Protein AF-A0A2E2SUJ7-F1 (afdb_monomer_lite)

Secondary structure (DSSP, 8-state):
--S-HHHHHHHHHHHTT---EEEEE--HHHHHHHHHHHHHHTT----HHHHTT-TTSS--GGGG-HHHHHHHHHHHH-STTEEEEEHHHHHHSHHHHHHHHHHHHT------GGG-------PPPPHHHHHHHHHHTTTSB-SS----SSS-TT-BHHHHHHHIIIIIIIIIIHHHS----S--HHHHHHHHHHHHHHHHHHHHHH---TGGGT---

pLDDT: mean 83.89, std 13.0, range [33.84, 97.44]

Sequence (217 aa):
MTGLGKVSLAENLKRIGANKIIITIRNQATLLDSIYRQYIQEGGVASFDFFIKEWRFSFNLKHLNFYRIIKFYKNLFGEENVLVLLNEELYKNEQETIKKIEDFTSSKYEPNKEKLNPKTANISITNCSVKLLRFVNHFIRSHHRPSNFLLPHFVRTFYFRYLLQRFLDPYLLAKICKKKSFLNKKNMKIIQERYKEDNRKLIHKYGLKLEEHGYPI

Radius of gyration: 19.98 Å; chains: 1; bounding box: 47×36×46 Å

Structure (mmCIF, N/CA/C/O backbone):
data_AF-A0A2E2SUJ7-F1
#
_entry.id   AF-A0A2E2SUJ7-F1
#
loop_
_atom_site.group_PDB
_atom_site.id
_atom_site.type_symbol
_atom_site.label_atom_id
_atom_site.label_alt_id
_atom_site.label_comp_id
_atom_site.label_asym_id
_atom_site.label_entity_id
_atom_site.label_seq_id
_atom_site.pdbx_PDB_ins_code
_atom_site.Cartn_x
_atom_site.Cartn_y
_atom_site.Cartn_z
_atom_site.occupancy
_atom_site.B_iso_or_equiv
_atom_site.auth_seq_id
_atom_site.auth_comp_id
_atom_site.auth_asym_id
_atom_site.auth_atom_id
_atom_site.pdbx_PDB_model_num
ATOM 1 N N . MET A 1 1 ? -6.984 -19.925 -5.110 1.00 34.09 1 MET A N 1
ATOM 2 C CA . MET A 1 1 ? -6.548 -19.195 -3.899 1.00 34.09 1 MET A CA 1
ATOM 3 C C . MET A 1 1 ? -7.209 -17.826 -3.872 1.00 34.09 1 MET A C 1
ATOM 5 O O . MET A 1 1 ? -6.938 -16.985 -4.723 1.00 34.09 1 MET A O 1
ATOM 9 N N . THR A 1 2 ? -8.169 -17.645 -2.970 1.00 33.84 2 THR A N 1
ATOM 10 C CA . THR A 1 2 ? -8.854 -16.372 -2.726 1.00 33.84 2 THR A CA 1
ATOM 11 C C . THR A 1 2 ? -7.818 -15.332 -2.289 1.00 33.84 2 THR A C 1
ATOM 13 O O . THR A 1 2 ? -6.938 -15.627 -1.491 1.00 33.84 2 THR A O 1
ATOM 16 N N . GLY A 1 3 ? -7.866 -14.116 -2.839 1.00 40.38 3 GLY A N 1
ATOM 17 C CA . GLY A 1 3 ? -6.934 -13.020 -2.520 1.00 40.38 3 GLY A CA 1
ATOM 18 C C . GLY A 1 3 ? -7.126 -12.446 -1.109 1.00 40.38 3 GLY A C 1
ATOM 19 O O . GLY A 1 3 ? -7.214 -11.233 -0.944 1.00 40.38 3 GLY A O 1
ATOM 20 N N . LEU A 1 4 ? -7.221 -13.309 -0.098 1.00 48.81 4 LEU A N 1
ATOM 21 C CA . LEU A 1 4 ? -7.614 -13.021 1.279 1.00 48.81 4 LEU A CA 1
ATOM 22 C C . LEU A 1 4 ? -6.578 -13.541 2.287 1.00 48.81 4 LEU A C 1
ATOM 24 O O . LEU A 1 4 ? -6.939 -13.861 3.409 1.00 48.81 4 LEU A O 1
ATOM 28 N N . GLY A 1 5 ? -5.278 -13.543 1.961 1.00 53.84 5 GLY A N 1
ATOM 29 C CA . GLY A 1 5 ? -4.226 -13.782 2.972 1.00 53.84 5 GLY A CA 1
ATOM 30 C C . GLY A 1 5 ? -4.303 -12.833 4.187 1.00 53.84 5 GLY A C 1
ATOM 31 O O . GLY A 1 5 ? -3.719 -13.098 5.229 1.00 53.84 5 GLY A O 1
ATOM 32 N N . LYS A 1 6 ? -5.072 -11.740 4.076 1.00 62.12 6 LYS A N 1
ATOM 33 C CA . LYS A 1 6 ? -5.389 -10.813 5.170 1.00 62.12 6 LYS A CA 1
ATOM 34 C C . LYS A 1 6 ? -6.524 -11.292 6.096 1.00 62.12 6 LYS A C 1
ATOM 36 O O . LYS A 1 6 ? -6.576 -10.841 7.230 1.00 62.12 6 LYS A O 1
ATOM 41 N N . VAL A 1 7 ? -7.412 -12.187 5.649 1.00 72.38 7 VAL A N 1
ATOM 42 C CA . VAL A 1 7 ? -8.522 -12.711 6.475 1.00 72.38 7 VAL A CA 1
ATOM 43 C C . VAL A 1 7 ? -8.005 -13.684 7.520 1.00 72.38 7 VAL A C 1
ATOM 45 O O . VAL A 1 7 ? -8.253 -13.483 8.702 1.00 72.38 7 VAL A O 1
ATOM 48 N N . SER A 1 8 ? -7.194 -14.661 7.106 1.00 82.75 8 SER A N 1
ATOM 49 C CA . SER A 1 8 ? -6.570 -15.597 8.045 1.00 82.75 8 SER A CA 1
ATOM 50 C C . SER A 1 8 ? -5.687 -14.872 9.063 1.00 82.75 8 SER A C 1
ATOM 52 O O . SER A 1 8 ? -5.641 -15.254 10.226 1.00 82.75 8 SER A O 1
ATOM 54 N N . LEU A 1 9 ? -5.017 -13.786 8.656 1.00 87.44 9 LEU A N 1
ATOM 55 C CA . LEU A 1 9 ? -4.257 -12.940 9.576 1.00 87.44 9 LEU A CA 1
ATOM 56 C C . LEU A 1 9 ? -5.161 -12.284 10.627 1.00 87.44 9 LEU A C 1
ATOM 58 O O . LEU A 1 9 ? -4.832 -12.318 11.805 1.00 87.44 9 LEU A O 1
ATOM 62 N N . ALA A 1 10 ? -6.287 -11.698 10.222 1.00 88.81 10 ALA A N 1
ATOM 63 C CA . ALA A 1 10 ? -7.232 -11.065 11.138 1.00 88.81 10 ALA A CA 1
ATOM 64 C C . ALA A 1 10 ? -7.828 -12.064 12.147 1.00 88.81 10 ALA A C 1
ATOM 66 O O . ALA A 1 10 ? -7.888 -11.772 13.338 1.00 88.81 10 ALA A O 1
ATOM 67 N N . GLU A 1 11 ? -8.202 -13.259 11.691 1.00 90.50 11 GLU A N 1
ATOM 68 C CA . GLU A 1 11 ? -8.695 -14.338 12.557 1.00 90.50 11 GLU A CA 1
ATOM 69 C C . GLU A 1 11 ? -7.620 -14.815 13.539 1.00 90.50 11 GLU A C 1
ATOM 71 O O . GLU A 1 11 ? -7.894 -14.986 14.727 1.00 90.50 11 GLU A O 1
ATOM 76 N N . ASN A 1 12 ? -6.377 -14.964 13.073 1.00 92.69 12 ASN A N 1
ATOM 77 C CA . ASN A 1 12 ? -5.251 -15.317 13.932 1.00 92.69 12 ASN A CA 1
ATOM 78 C C . ASN A 1 12 ? -4.973 -14.227 14.975 1.00 92.69 12 ASN A C 1
ATOM 80 O O . ASN A 1 12 ? -4.774 -14.553 16.140 1.00 92.69 12 ASN A O 1
ATOM 84 N N . LEU A 1 13 ? -5.015 -12.946 14.586 1.00 93.69 13 LEU A N 1
ATOM 85 C CA . LEU A 1 13 ? -4.877 -11.812 15.508 1.00 93.69 13 LEU A CA 1
ATOM 86 C C . LEU A 1 13 ? -5.968 -11.834 16.585 1.00 93.69 13 LEU A C 1
ATOM 88 O O . LEU A 1 13 ? -5.674 -11.648 17.764 1.00 93.69 13 LEU A O 1
ATOM 92 N N . LYS A 1 14 ? -7.217 -12.119 16.203 1.00 93.00 14 LYS A N 1
ATOM 93 C CA . LYS A 1 14 ? -8.316 -12.260 17.163 1.00 93.00 14 LYS A CA 1
ATOM 94 C C . LYS A 1 14 ? -8.076 -13.438 18.113 1.00 93.00 14 LYS A C 1
ATOM 96 O O . LYS A 1 14 ? -8.278 -13.297 19.314 1.00 93.00 14 LYS A O 1
ATOM 101 N N . ARG A 1 15 ? -7.596 -14.574 17.594 1.00 94.56 15 ARG A N 1
ATOM 102 C CA . ARG A 1 15 ? -7.307 -15.784 18.382 1.00 94.56 15 ARG A CA 1
ATOM 103 C C . ARG A 1 15 ? -6.206 -15.576 19.421 1.00 94.56 15 ARG A C 1
ATOM 105 O O . ARG A 1 15 ? -6.317 -16.118 20.511 1.00 94.56 15 ARG A O 1
ATOM 112 N N . ILE A 1 16 ? -5.173 -14.794 19.106 1.00 95.69 16 ILE A N 1
ATOM 113 C CA . ILE A 1 16 ? -4.099 -14.468 20.063 1.00 95.69 16 ILE A CA 1
ATOM 114 C C . ILE A 1 16 ? -4.487 -13.359 21.058 1.00 95.69 16 ILE A C 1
ATOM 116 O O . ILE A 1 16 ? -3.653 -12.952 21.859 1.00 95.69 16 ILE A O 1
ATOM 120 N N . GLY A 1 17 ? -5.725 -12.854 21.006 1.00 94.44 17 GLY A N 1
ATOM 121 C CA . GLY A 1 17 ? -6.230 -11.856 21.951 1.00 94.44 17 GLY A CA 1
ATOM 122 C C . GLY A 1 17 ? -5.919 -10.402 21.589 1.00 94.44 17 GLY A C 1
ATOM 123 O O . GLY A 1 17 ? -5.920 -9.544 22.468 1.00 94.44 17 GLY A O 1
ATOM 124 N N . ALA A 1 18 ? -5.647 -10.088 20.315 1.00 94.56 18 ALA A N 1
ATOM 125 C CA . ALA A 1 18 ? -5.544 -8.692 19.895 1.00 94.56 18 ALA A CA 1
ATOM 126 C C . ALA A 1 18 ? -6.915 -7.999 20.001 1.00 94.56 18 ALA A C 1
ATOM 128 O O . ALA A 1 18 ? -7.912 -8.496 19.473 1.00 94.56 18 ALA A O 1
ATOM 129 N N . ASN A 1 19 ? -6.951 -6.828 20.642 1.00 92.12 19 ASN A N 1
ATOM 130 C CA . ASN A 1 19 ? -8.199 -6.094 20.883 1.00 92.12 19 ASN A CA 1
ATOM 131 C C . ASN A 1 19 ? -8.332 -4.836 20.026 1.00 92.12 19 ASN A C 1
ATOM 133 O O . ASN A 1 19 ? -9.415 -4.572 19.524 1.00 92.12 19 ASN A O 1
ATOM 137 N N . LYS A 1 20 ? -7.242 -4.091 19.816 1.00 95.81 20 LYS A N 1
ATOM 138 C CA . LYS A 1 20 ? -7.216 -2.866 19.006 1.00 95.81 20 LYS A CA 1
ATOM 139 C C . LYS A 1 20 ? -6.343 -3.070 17.771 1.00 95.81 20 LYS A C 1
ATOM 141 O O . LYS A 1 20 ? -5.228 -3.577 17.881 1.00 95.81 20 LYS A O 1
ATOM 146 N N . ILE A 1 21 ? -6.833 -2.658 16.604 1.00 96.56 21 ILE A N 1
ATOM 147 C CA . ILE A 1 21 ? -6.124 -2.765 15.325 1.00 96.56 21 ILE A CA 1
ATOM 148 C C . ILE A 1 21 ? -5.948 -1.377 14.714 1.00 96.56 21 ILE A C 1
ATOM 150 O O . ILE A 1 21 ? -6.908 -0.629 14.560 1.00 96.56 21 ILE A O 1
ATOM 154 N N . ILE A 1 22 ? -4.726 -1.057 14.294 1.00 96.44 22 ILE A N 1
ATOM 155 C CA . ILE A 1 22 ? -4.442 0.131 13.485 1.00 96.44 22 ILE A CA 1
ATOM 156 C C . ILE A 1 22 ? -4.152 -0.329 12.058 1.00 96.44 22 ILE A C 1
ATOM 158 O O . ILE A 1 22 ? -3.272 -1.160 11.829 1.00 96.44 22 ILE A O 1
ATOM 162 N N . ILE A 1 23 ? -4.892 0.207 11.091 1.00 95.25 23 ILE A N 1
ATOM 163 C CA . ILE A 1 23 ? -4.713 -0.067 9.665 1.00 95.25 23 ILE A CA 1
ATOM 164 C C . ILE A 1 23 ? -4.263 1.216 8.983 1.00 95.25 23 ILE A C 1
ATOM 166 O O . ILE A 1 23 ? -5.001 2.195 8.931 1.00 95.25 23 ILE A O 1
ATOM 170 N N . THR A 1 24 ? -3.075 1.195 8.390 1.00 94.81 24 THR A N 1
ATOM 171 C CA . THR A 1 24 ? -2.637 2.263 7.494 1.00 94.81 24 THR A CA 1
ATOM 172 C C . THR A 1 24 ? -2.990 1.909 6.054 1.00 94.81 24 THR A C 1
ATOM 174 O O . THR A 1 24 ? -2.743 0.795 5.580 1.00 94.81 24 THR A O 1
ATOM 177 N N . ILE A 1 25 ? -3.583 2.860 5.337 1.00 95.31 25 ILE A N 1
ATOM 178 C CA . ILE A 1 25 ? -3.820 2.758 3.896 1.00 95.31 25 ILE A CA 1
ATOM 179 C C . ILE A 1 25 ? -3.057 3.851 3.163 1.00 95.31 25 ILE A C 1
ATOM 181 O O . ILE A 1 25 ? -2.676 4.861 3.743 1.00 95.31 25 ILE A O 1
ATOM 185 N N . ARG A 1 26 ? -2.783 3.620 1.884 1.00 93.62 26 ARG A N 1
ATOM 186 C CA . ARG A 1 26 ? -2.014 4.530 1.037 1.00 93.62 26 ARG A CA 1
ATOM 187 C C . ARG A 1 26 ? -2.672 4.610 -0.328 1.00 93.62 26 ARG A C 1
ATOM 189 O O . ARG A 1 26 ? -3.210 3.603 -0.792 1.00 93.62 26 ARG A O 1
ATOM 196 N N . ASN A 1 27 ? -2.556 5.751 -0.999 1.00 95.06 27 ASN A N 1
ATOM 197 C CA . ASN A 1 27 ? -3.081 5.961 -2.340 1.00 95.06 27 ASN A CA 1
ATOM 198 C C . ASN A 1 27 ? -2.708 4.790 -3.265 1.00 95.06 27 ASN A C 1
ATOM 200 O O . ASN A 1 27 ? -1.519 4.521 -3.475 1.00 95.06 27 ASN A O 1
ATOM 204 N N . GLN A 1 28 ? -3.715 4.103 -3.824 1.00 93.69 28 GLN A N 1
ATOM 205 C CA . GLN A 1 28 ? -3.520 2.841 -4.547 1.00 93.69 28 GLN A CA 1
ATOM 206 C C . GLN A 1 28 ? -2.553 2.975 -5.727 1.00 93.69 28 GLN A C 1
ATOM 208 O O . GLN A 1 28 ? -1.767 2.061 -5.976 1.00 93.69 28 GLN A O 1
ATOM 213 N N . ALA A 1 29 ? -2.575 4.106 -6.438 1.00 92.12 29 ALA A N 1
ATOM 214 C CA . ALA A 1 29 ? -1.690 4.349 -7.570 1.00 92.12 29 ALA A CA 1
ATOM 215 C C . ALA A 1 29 ? -0.228 4.486 -7.120 1.00 92.12 29 ALA A C 1
ATOM 217 O O . ALA A 1 29 ? 0.663 3.841 -7.679 1.00 92.12 29 ALA A O 1
ATOM 218 N N . THR A 1 30 ? 0.024 5.280 -6.074 1.00 90.31 30 THR A N 1
ATOM 219 C CA . THR A 1 30 ? 1.386 5.465 -5.542 1.00 90.31 30 THR A CA 1
ATOM 220 C C . THR A 1 30 ? 1.917 4.210 -4.851 1.00 90.31 30 THR A C 1
ATOM 222 O O . THR A 1 30 ? 3.109 3.910 -4.937 1.00 90.31 30 THR A O 1
ATOM 225 N N . LEU A 1 31 ? 1.034 3.452 -4.196 1.00 91.31 31 LEU A N 1
ATOM 226 C CA . LEU A 1 31 ? 1.366 2.178 -3.578 1.00 91.31 31 LEU A CA 1
ATOM 227 C C . LEU A 1 31 ? 1.731 1.140 -4.641 1.00 91.31 31 LEU A C 1
ATOM 229 O O . LEU A 1 31 ? 2.733 0.451 -4.485 1.00 91.31 31 LEU A O 1
ATOM 233 N N . LEU A 1 32 ? 0.989 1.068 -5.749 1.00 90.94 32 LEU A N 1
ATOM 234 C CA . LEU A 1 32 ? 1.295 0.146 -6.841 1.00 90.94 32 LEU A CA 1
ATOM 235 C C . LEU A 1 32 ? 2.650 0.444 -7.500 1.00 90.94 32 LEU A C 1
ATOM 237 O O . LEU A 1 32 ? 3.413 -0.485 -7.762 1.00 90.94 32 LEU A O 1
ATOM 241 N N . ASP A 1 33 ? 2.981 1.723 -7.717 1.00 90.50 33 ASP A N 1
ATOM 242 C CA . ASP A 1 33 ? 4.319 2.126 -8.178 1.00 90.50 33 ASP A CA 1
ATOM 243 C C . ASP A 1 33 ? 5.405 1.664 -7.192 1.00 90.50 33 ASP A C 1
ATOM 245 O O . ASP A 1 33 ? 6.416 1.090 -7.597 1.00 90.50 33 ASP A O 1
ATOM 249 N N . SER A 1 34 ? 5.169 1.852 -5.889 1.00 88.62 34 SER A N 1
ATOM 250 C CA . SER A 1 34 ? 6.087 1.433 -4.825 1.00 88.62 34 SER A CA 1
ATOM 251 C C . SER A 1 34 ? 6.309 -0.083 -4.813 1.00 88.62 34 SER A C 1
ATOM 253 O O . SER A 1 34 ? 7.453 -0.530 -4.754 1.00 88.62 34 SER A O 1
ATOM 255 N N . ILE A 1 35 ? 5.233 -0.868 -4.917 1.00 90.00 35 ILE A N 1
ATOM 256 C CA . ILE A 1 35 ? 5.278 -2.336 -4.941 1.00 90.00 35 ILE A CA 1
ATOM 257 C C . ILE A 1 35 ? 6.032 -2.825 -6.179 1.00 90.00 35 ILE A C 1
ATOM 259 O O . ILE A 1 35 ? 6.893 -3.692 -6.068 1.00 90.00 35 ILE A O 1
ATOM 263 N N . TYR A 1 36 ? 5.784 -2.236 -7.351 1.00 91.06 36 TYR A N 1
ATOM 264 C CA . TYR A 1 36 ? 6.520 -2.598 -8.562 1.00 91.06 36 TYR A CA 1
ATOM 265 C C . TYR A 1 36 ? 8.024 -2.310 -8.436 1.00 91.06 36 TYR A C 1
ATOM 267 O O . TYR A 1 36 ? 8.853 -3.142 -8.805 1.00 91.06 36 TYR A O 1
ATOM 275 N N . ARG A 1 37 ? 8.409 -1.154 -7.880 1.00 90.12 37 ARG A N 1
ATOM 276 C CA . ARG A 1 37 ? 9.830 -0.844 -7.640 1.00 90.12 37 ARG A CA 1
ATOM 277 C C . ARG A 1 37 ? 10.478 -1.836 -6.685 1.00 90.12 37 ARG A C 1
ATOM 279 O O . ARG A 1 37 ? 11.649 -2.157 -6.878 1.00 90.12 37 ARG A O 1
ATOM 286 N N . GLN A 1 38 ? 9.749 -2.281 -5.665 1.00 88.00 38 GLN A N 1
ATOM 287 C CA . GLN A 1 38 ? 10.221 -3.302 -4.737 1.00 88.00 38 GLN A CA 1
ATOM 288 C C . GLN A 1 38 ? 10.389 -4.653 -5.443 1.00 88.00 38 GLN A C 1
ATOM 290 O O . GLN A 1 38 ? 11.470 -5.223 -5.363 1.00 88.00 38 GLN A O 1
ATOM 295 N N . TYR A 1 39 ? 9.403 -5.087 -6.236 1.00 89.62 39 TYR A N 1
ATOM 296 C CA . TYR A 1 39 ? 9.490 -6.300 -7.060 1.00 89.62 39 TYR A CA 1
ATOM 297 C C . TYR A 1 39 ? 10.757 -6.317 -7.929 1.00 89.62 39 TYR A C 1
ATOM 299 O O . TYR A 1 39 ? 11.499 -7.296 -7.938 1.00 89.62 39 TYR A O 1
ATOM 307 N N . ILE A 1 40 ? 11.073 -5.212 -8.615 1.00 89.50 40 ILE A N 1
ATOM 308 C CA . ILE A 1 40 ? 12.312 -5.119 -9.405 1.00 89.50 40 ILE A CA 1
ATOM 309 C C . ILE A 1 40 ? 13.562 -5.161 -8.510 1.00 89.50 40 ILE A C 1
ATOM 311 O O . ILE A 1 40 ? 14.539 -5.823 -8.849 1.00 89.50 40 ILE A 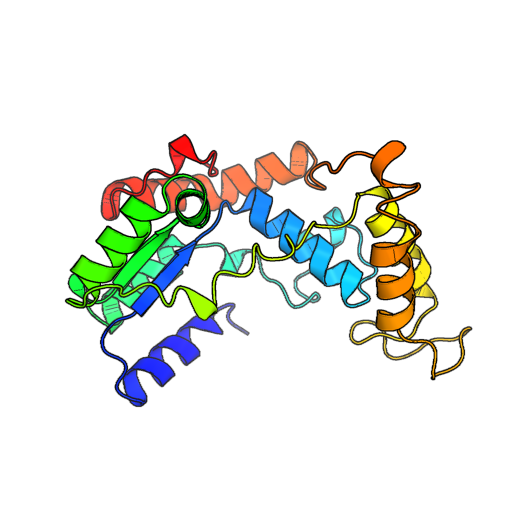O 1
ATOM 315 N N . GLN A 1 41 ? 13.554 -4.498 -7.354 1.00 86.19 41 GLN A N 1
ATOM 316 C CA . GLN A 1 41 ? 14.675 -4.543 -6.404 1.00 86.19 41 GLN A CA 1
ATOM 317 C C . GLN A 1 41 ? 14.908 -5.932 -5.793 1.00 86.19 41 GLN A C 1
ATOM 319 O O . GLN A 1 41 ? 16.031 -6.237 -5.398 1.00 86.19 41 GLN A O 1
ATOM 324 N N . GLU A 1 42 ? 13.870 -6.762 -5.725 1.00 85.44 42 GLU A N 1
ATOM 325 C CA . GLU A 1 42 ? 13.914 -8.153 -5.259 1.00 85.44 42 GLU A CA 1
ATOM 326 C C . GLU A 1 42 ? 14.282 -9.143 -6.379 1.00 85.44 42 GLU A C 1
ATOM 328 O O . GLU A 1 42 ? 14.405 -10.346 -6.145 1.00 85.44 42 GLU A O 1
ATOM 333 N N . GLY A 1 43 ? 14.521 -8.641 -7.597 1.00 87.12 43 GLY A N 1
ATOM 334 C CA . GLY A 1 43 ? 14.983 -9.438 -8.733 1.00 87.12 43 GLY A CA 1
ATOM 335 C C . GLY A 1 43 ? 13.928 -9.717 -9.795 1.00 87.12 43 GLY A C 1
ATOM 336 O O . GLY A 1 43 ? 14.111 -10.601 -10.630 1.00 87.12 43 GLY A O 1
ATOM 337 N N . GLY A 1 44 ? 12.816 -8.988 -9.759 1.00 88.81 44 GLY A N 1
ATOM 338 C CA . GLY A 1 44 ? 11.764 -9.040 -10.755 1.00 88.81 44 GLY A CA 1
ATOM 339 C C . GLY A 1 44 ? 12.206 -8.543 -12.133 1.00 88.81 44 GLY A C 1
ATOM 340 O O . GLY A 1 44 ? 13.043 -7.647 -12.258 1.00 88.81 44 GLY A O 1
ATOM 341 N N . VAL A 1 45 ? 11.609 -9.112 -13.180 1.00 90.50 45 VAL A N 1
ATOM 342 C CA . VAL A 1 45 ? 11.942 -8.822 -14.590 1.00 90.50 45 VAL A CA 1
ATOM 343 C C . VAL A 1 45 ? 10.749 -8.326 -15.411 1.00 90.50 45 VAL A C 1
ATOM 345 O O . VAL A 1 45 ? 10.922 -7.768 -16.495 1.00 90.50 45 VAL A O 1
ATOM 348 N N . ALA A 1 46 ? 9.524 -8.522 -14.915 1.00 89.81 46 ALA A N 1
ATOM 349 C CA . ALA A 1 46 ? 8.313 -8.125 -15.622 1.00 89.81 46 ALA A CA 1
ATOM 350 C C . ALA A 1 46 ? 8.289 -6.612 -15.880 1.00 89.81 46 ALA A C 1
ATOM 352 O O . ALA A 1 46 ? 8.731 -5.815 -15.053 1.00 89.81 46 ALA A O 1
ATOM 353 N N . SER A 1 47 ? 7.755 -6.199 -17.033 1.00 90.50 47 SER A N 1
ATOM 354 C CA . SER A 1 47 ? 7.374 -4.799 -17.238 1.00 90.50 47 SER A CA 1
ATOM 355 C C . SER A 1 47 ? 6.217 -4.426 -16.316 1.00 90.50 47 SER A C 1
ATOM 357 O O . SER A 1 47 ? 5.467 -5.297 -15.884 1.00 90.50 47 SER A O 1
ATOM 359 N N . PHE A 1 48 ? 6.031 -3.131 -16.057 1.00 89.75 48 PHE A N 1
ATOM 360 C CA . PHE A 1 48 ? 4.907 -2.658 -15.249 1.00 89.75 48 PHE A CA 1
ATOM 361 C C . PHE A 1 48 ? 3.556 -3.135 -15.810 1.00 89.75 48 PHE A C 1
ATOM 363 O O . PHE A 1 48 ? 2.742 -3.678 -15.071 1.00 89.75 48 PHE A O 1
ATOM 370 N N . ASP A 1 49 ? 3.345 -3.015 -17.127 1.00 88.69 49 ASP A N 1
ATOM 371 C CA . ASP A 1 49 ? 2.102 -3.442 -17.787 1.00 88.69 49 ASP A CA 1
ATOM 372 C C . ASP A 1 49 ? 1.834 -4.945 -17.651 1.00 88.69 49 ASP A C 1
ATOM 374 O O . ASP A 1 49 ? 0.679 -5.360 -17.565 1.00 88.69 49 ASP A O 1
ATOM 378 N N . PHE A 1 50 ? 2.888 -5.765 -17.647 1.00 88.62 50 PHE A N 1
ATOM 379 C CA . PHE A 1 50 ? 2.762 -7.204 -17.437 1.00 88.62 50 PHE A CA 1
ATOM 380 C C . PHE A 1 50 ? 2.534 -7.526 -15.955 1.00 88.62 50 PHE A C 1
ATOM 382 O O . PHE A 1 50 ? 1.633 -8.290 -15.621 1.00 88.62 50 PHE A O 1
ATOM 389 N N . PHE A 1 51 ? 3.281 -6.867 -15.067 1.00 88.50 51 PHE A N 1
ATOM 390 C CA . PHE A 1 51 ? 3.202 -7.020 -13.616 1.00 88.50 51 PHE A CA 1
ATOM 391 C C . PHE A 1 51 ? 1.790 -6.772 -13.069 1.00 88.50 51 PHE A C 1
ATOM 393 O O . PHE A 1 51 ? 1.303 -7.544 -12.252 1.00 88.50 51 PHE A O 1
ATOM 400 N N . ILE A 1 52 ? 1.10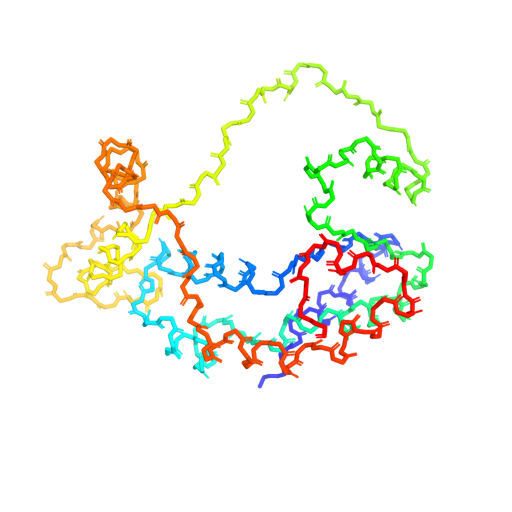2 -5.726 -13.537 1.00 86.12 52 ILE A N 1
ATOM 401 C CA . ILE A 1 52 ? -0.249 -5.399 -13.047 1.00 86.12 52 ILE A CA 1
ATOM 402 C C . ILE A 1 52 ? -1.341 -6.346 -13.567 1.00 86.12 52 ILE A C 1
ATOM 404 O O . ILE A 1 52 ? -2.427 -6.398 -12.989 1.00 86.12 52 ILE A O 1
ATOM 408 N N . LYS A 1 53 ? -1.085 -7.053 -14.675 1.00 82.81 53 LYS A N 1
ATOM 409 C CA . LYS A 1 53 ? -2.040 -7.983 -15.295 1.00 82.81 53 LYS A CA 1
ATOM 410 C C . LYS A 1 53 ? -1.891 -9.394 -14.745 1.00 82.81 53 LYS A C 1
ATOM 412 O O . LYS A 1 53 ? -2.893 -10.070 -14.527 1.00 82.81 53 LYS A O 1
ATOM 417 N N . GLU A 1 54 ? -0.657 -9.823 -14.517 1.00 78.69 54 GLU A N 1
ATOM 418 C CA . GLU A 1 54 ? -0.337 -11.210 -14.217 1.00 78.69 54 GLU A CA 1
ATOM 419 C C . GLU A 1 54 ? -0.298 -11.469 -12.705 1.00 78.69 54 GLU A C 1
ATOM 421 O O . GLU A 1 54 ? 0.562 -10.972 -11.981 1.00 78.69 54 GLU A O 1
ATOM 426 N N . TRP A 1 55 ? -1.208 -12.313 -12.214 1.00 62.00 55 TRP A N 1
ATOM 427 C CA . TRP A 1 55 ? -1.335 -12.605 -10.777 1.00 62.00 55 TRP A CA 1
ATOM 428 C C . TRP A 1 55 ? -0.191 -13.454 -10.210 1.00 62.00 55 TRP A C 1
ATOM 430 O O . TRP A 1 55 ? -0.080 -13.593 -8.993 1.00 62.00 55 TRP A O 1
ATOM 440 N N . ARG A 1 56 ? 0.657 -14.027 -11.074 1.00 65.38 56 ARG A N 1
ATOM 441 C CA . ARG A 1 56 ? 1.781 -14.885 -10.673 1.00 65.38 56 ARG A CA 1
ATOM 442 C C . ARG A 1 56 ? 2.902 -14.126 -9.959 1.00 65.38 56 ARG A C 1
ATOM 444 O O . ARG A 1 56 ? 3.718 -14.756 -9.298 1.00 65.38 56 ARG A O 1
ATOM 451 N N . PHE A 1 57 ? 2.943 -12.795 -10.036 1.00 62.03 57 PHE A N 1
ATOM 452 C CA . PHE A 1 57 ? 4.007 -11.982 -9.430 1.00 62.03 57 PHE A CA 1
ATOM 453 C C . PHE A 1 57 ? 3.784 -11.642 -7.949 1.00 62.03 57 PHE A C 1
ATOM 455 O O . PHE A 1 57 ? 4.133 -10.554 -7.500 1.00 62.03 57 PHE A O 1
ATOM 462 N N . SER A 1 58 ? 3.198 -12.567 -7.184 1.00 59.56 58 SER A N 1
ATOM 463 C CA . SER A 1 58 ? 2.942 -12.449 -5.735 1.00 59.56 58 SER A CA 1
ATOM 464 C C . SER A 1 58 ? 2.017 -11.299 -5.307 1.00 59.56 58 SER A C 1
ATOM 466 O O . SER A 1 58 ? 1.736 -11.147 -4.120 1.00 59.56 58 SER A O 1
ATOM 468 N N . PHE A 1 59 ? 1.498 -10.503 -6.246 1.00 72.31 59 PHE A N 1
ATOM 469 C CA . PHE A 1 59 ? 0.665 -9.344 -5.960 1.00 72.31 59 PHE A CA 1
ATOM 470 C C . PHE A 1 59 ? -0.649 -9.382 -6.746 1.00 72.31 59 PHE A C 1
ATOM 472 O O . PHE A 1 59 ? -0.673 -9.445 -7.972 1.00 72.31 59 PHE A O 1
ATOM 479 N N . ASN A 1 60 ? -1.766 -9.302 -6.022 1.00 81.19 60 ASN A N 1
ATOM 480 C CA . ASN A 1 60 ? -3.103 -9.220 -6.599 1.00 81.19 60 ASN A CA 1
ATOM 481 C C . ASN A 1 60 ? -3.722 -7.850 -6.306 1.00 81.19 60 ASN A C 1
ATOM 483 O O . ASN A 1 60 ? -3.851 -7.456 -5.147 1.00 81.19 60 ASN A O 1
ATOM 487 N N . LEU A 1 61 ? -4.206 -7.168 -7.346 1.00 84.50 61 LEU A N 1
ATOM 488 C CA . LEU A 1 61 ? -4.917 -5.889 -7.232 1.00 84.50 61 LEU A CA 1
ATOM 489 C C . LEU A 1 61 ? -6.110 -5.946 -6.259 1.00 84.50 61 LEU A C 1
ATOM 491 O O . LEU A 1 61 ? -6.449 -4.953 -5.626 1.00 84.50 61 LEU A O 1
ATOM 495 N N . LYS A 1 62 ? -6.731 -7.116 -6.063 1.00 84.31 62 LYS A N 1
ATOM 496 C CA . LYS A 1 62 ? -7.791 -7.297 -5.056 1.00 84.31 62 LYS A CA 1
ATOM 497 C C . LYS A 1 62 ? -7.334 -6.930 -3.633 1.00 84.31 62 LYS A C 1
ATOM 499 O O . LYS A 1 62 ? -8.165 -6.490 -2.846 1.00 84.31 62 LYS A O 1
ATOM 504 N N . HIS A 1 63 ? -6.042 -7.035 -3.310 1.00 83.25 63 HIS A N 1
ATOM 505 C CA . HIS A 1 63 ? -5.496 -6.667 -1.997 1.00 83.25 63 HIS A CA 1
ATOM 506 C C . HIS A 1 63 ? -5.448 -5.157 -1.726 1.00 83.25 63 HIS A C 1
ATOM 508 O O . HIS A 1 63 ? -5.232 -4.767 -0.574 1.00 83.25 63 HIS A O 1
ATOM 514 N N . LEU A 1 64 ? -5.637 -4.326 -2.758 1.00 89.56 64 LEU A N 1
ATOM 515 C CA . LEU A 1 64 ? -5.741 -2.867 -2.645 1.00 89.56 64 LEU A CA 1
ATOM 516 C C . LEU A 1 64 ? -7.187 -2.379 -2.495 1.00 89.56 64 LEU A C 1
ATOM 518 O O . LEU A 1 64 ? -7.438 -1.176 -2.435 1.00 89.56 64 LEU A O 1
ATOM 522 N N . ASN A 1 65 ? -8.150 -3.301 -2.425 1.00 91.69 65 ASN A N 1
ATOM 523 C CA . ASN A 1 65 ? -9.518 -2.963 -2.070 1.00 91.69 65 ASN A CA 1
ATOM 524 C C . ASN A 1 65 ? -9.619 -2.758 -0.553 1.00 91.69 65 ASN A C 1
ATOM 526 O O . ASN A 1 65 ? -9.931 -3.681 0.205 1.00 91.69 65 ASN A O 1
ATOM 530 N N . PHE A 1 66 ? -9.302 -1.543 -0.114 1.00 94.25 66 PHE A N 1
ATOM 531 C CA . PHE A 1 66 ? -9.238 -1.216 1.304 1.00 94.25 66 PHE A CA 1
ATOM 532 C C . PHE A 1 66 ? -10.604 -1.256 1.981 1.00 94.25 66 PHE A C 1
ATOM 534 O O . PHE A 1 66 ? -10.671 -1.718 3.113 1.00 94.25 66 PHE A O 1
ATOM 541 N N . TYR A 1 67 ? -11.689 -0.886 1.291 1.00 95.31 67 TYR A N 1
ATOM 542 C CA . TYR A 1 67 ? -13.040 -0.962 1.855 1.00 95.31 67 TYR A CA 1
ATOM 543 C C . TYR A 1 67 ? -13.374 -2.367 2.351 1.00 95.31 67 TYR A C 1
ATOM 545 O O . TYR A 1 67 ? -13.800 -2.538 3.490 1.00 95.31 67 TYR A O 1
ATOM 553 N N . ARG A 1 68 ? -13.126 -3.393 1.526 1.00 92.44 68 ARG A N 1
ATOM 554 C CA . ARG A 1 68 ? -13.399 -4.787 1.906 1.00 92.44 68 ARG A CA 1
ATOM 555 C C . ARG A 1 68 ? -12.569 -5.230 3.107 1.00 92.44 68 ARG A C 1
ATOM 557 O O . ARG A 1 68 ? -13.098 -5.901 3.985 1.00 92.44 68 ARG A O 1
ATOM 564 N N . ILE A 1 69 ? -11.292 -4.851 3.145 1.00 92.19 69 ILE A N 1
ATOM 565 C CA . ILE A 1 69 ? -10.382 -5.208 4.241 1.00 92.19 69 ILE A CA 1
ATOM 566 C C . ILE A 1 69 ? -10.818 -4.507 5.529 1.00 92.19 69 ILE A C 1
ATOM 568 O O . ILE A 1 69 ? -11.045 -5.165 6.534 1.00 92.19 69 ILE A O 1
ATOM 572 N N . ILE A 1 70 ? -10.998 -3.189 5.487 1.00 94.94 70 ILE A N 1
ATOM 573 C CA . ILE A 1 70 ? -11.387 -2.376 6.642 1.00 94.94 70 ILE A CA 1
ATOM 574 C C . ILE A 1 70 ? -12.742 -2.833 7.190 1.00 94.94 70 ILE A C 1
ATOM 576 O O . ILE A 1 70 ? -12.865 -3.043 8.393 1.00 94.94 70 ILE A O 1
ATOM 580 N N . LYS A 1 71 ? -13.729 -3.075 6.316 1.00 94.94 71 LYS A N 1
ATOM 581 C CA . LYS A 1 71 ? -15.035 -3.618 6.711 1.00 94.94 71 LYS A CA 1
ATOM 582 C C . LYS A 1 71 ? -14.895 -4.970 7.408 1.00 94.94 71 LYS A C 1
ATOM 584 O O . LYS A 1 71 ? -15.541 -5.191 8.422 1.00 94.94 71 LYS A O 1
ATOM 589 N N . PHE A 1 72 ? -14.057 -5.865 6.883 1.00 94.12 72 PHE A N 1
ATOM 590 C CA . PHE A 1 72 ? -13.836 -7.174 7.494 1.00 94.12 72 PHE A CA 1
ATOM 591 C C . PHE A 1 72 ? -13.248 -7.053 8.906 1.00 94.12 72 PHE A C 1
ATOM 593 O O . PHE A 1 72 ? -13.777 -7.643 9.842 1.00 94.12 72 PHE A O 1
ATOM 600 N N . TYR A 1 73 ? -12.200 -6.243 9.074 1.00 95.19 73 TYR A N 1
ATOM 601 C CA . TYR A 1 73 ? -11.587 -6.021 10.384 1.00 95.19 73 TYR A CA 1
ATOM 602 C C . TYR A 1 73 ? -12.563 -5.360 11.363 1.00 95.19 73 TYR A C 1
ATOM 604 O O . TYR A 1 73 ? -12.683 -5.815 12.493 1.00 95.19 73 TYR A O 1
ATOM 612 N N . LYS A 1 74 ? -13.316 -4.345 10.933 1.00 95.50 74 LYS A N 1
ATOM 613 C CA . LYS A 1 74 ? -14.314 -3.683 11.786 1.00 95.50 74 LYS A CA 1
ATOM 614 C C . LYS A 1 74 ? -15.453 -4.613 12.197 1.00 95.50 74 LYS A C 1
ATOM 616 O O . LYS A 1 74 ? -15.864 -4.581 13.347 1.00 95.50 74 LYS A O 1
ATOM 621 N N . ASN A 1 75 ? -15.892 -5.508 11.314 1.00 94.94 75 ASN A N 1
ATOM 622 C CA . ASN A 1 75 ? -16.873 -6.535 11.672 1.00 94.94 75 ASN A CA 1
ATOM 623 C C . ASN A 1 75 ? -16.329 -7.546 12.702 1.00 94.94 75 ASN A C 1
ATOM 625 O O . ASN A 1 75 ? -17.098 -8.058 13.505 1.00 94.94 75 ASN A O 1
ATOM 629 N N . LEU A 1 76 ? -15.028 -7.860 12.664 1.00 95.56 76 LEU A N 1
ATOM 630 C CA . LEU A 1 76 ? -14.412 -8.870 13.536 1.00 95.56 76 LEU A CA 1
ATOM 631 C C . LEU A 1 76 ? -13.973 -8.312 14.903 1.00 95.56 76 LEU A C 1
ATOM 633 O O . LEU A 1 76 ? -14.037 -9.010 15.919 1.00 95.56 76 LEU A O 1
ATOM 637 N N . PHE A 1 77 ? -13.482 -7.073 14.933 1.00 96.31 77 PHE A N 1
ATOM 638 C CA . PHE A 1 77 ? -12.933 -6.445 16.137 1.00 96.31 77 PHE A CA 1
ATOM 639 C C . PHE A 1 77 ? -13.882 -5.426 16.782 1.00 96.31 77 PHE A C 1
ATOM 641 O O . PHE A 1 77 ? -13.731 -5.172 17.971 1.00 96.31 77 PHE A O 1
ATOM 648 N N . GLY A 1 78 ? -14.863 -4.893 16.052 1.00 95.94 78 GLY A N 1
ATOM 649 C CA . GLY A 1 78 ? -15.675 -3.743 16.462 1.00 95.94 78 GLY A CA 1
ATOM 650 C C . GLY A 1 78 ? -15.273 -2.483 15.692 1.00 95.94 78 GLY A C 1
ATOM 651 O O . GLY A 1 78 ? -14.121 -2.331 15.274 1.00 95.94 78 GLY A O 1
ATOM 652 N N . GLU A 1 79 ? -16.224 -1.579 15.463 1.00 95.12 79 GLU A N 1
ATOM 653 C CA . GLU A 1 79 ? -15.984 -0.350 14.696 1.00 95.12 79 GLU A CA 1
ATOM 654 C C . GLU A 1 79 ? -15.023 0.589 15.448 1.00 95.12 79 GLU A C 1
ATOM 656 O O . GLU A 1 79 ? -14.110 1.153 14.843 1.00 95.12 79 GLU A O 1
ATOM 661 N N . GLU A 1 80 ? -15.178 0.676 16.765 1.00 95.69 80 GLU A N 1
ATOM 662 C CA . GLU A 1 80 ? -14.385 1.444 17.727 1.00 95.69 80 GLU A CA 1
ATOM 663 C C . GLU A 1 80 ? -12.990 0.864 17.991 1.00 95.69 80 GLU A C 1
ATOM 665 O O . GLU A 1 80 ? -12.095 1.583 18.422 1.00 95.69 80 GLU A O 1
ATOM 670 N N . ASN A 1 81 ? -12.783 -0.419 17.684 1.00 96.94 81 ASN A N 1
ATOM 671 C CA . ASN A 1 81 ? -11.526 -1.138 17.913 1.00 96.94 81 ASN A CA 1
ATOM 672 C C . ASN A 1 81 ? -10.623 -1.190 16.674 1.00 96.94 81 ASN A C 1
ATOM 674 O O . ASN A 1 81 ? -9.590 -1.868 16.676 1.00 96.94 81 ASN A O 1
ATOM 678 N N . VAL A 1 82 ? -10.993 -0.480 15.604 1.00 97.44 82 VAL A N 1
ATOM 679 C CA . VAL A 1 82 ? -10.194 -0.383 14.381 1.00 97.44 82 VAL A CA 1
ATOM 680 C C . VAL A 1 82 ? -10.016 1.073 13.971 1.00 97.44 82 VAL A C 1
ATOM 682 O O . VAL A 1 82 ? -10.935 1.697 13.432 1.00 97.44 82 VAL A O 1
ATOM 685 N N . LEU A 1 83 ? -8.797 1.577 14.145 1.00 97.25 83 LEU A N 1
ATOM 686 C CA . LEU A 1 83 ? -8.374 2.884 13.656 1.00 97.25 83 LEU A CA 1
ATOM 687 C C . LEU A 1 83 ? -7.824 2.756 12.235 1.00 97.25 83 LEU A C 1
ATOM 689 O O . LEU A 1 83 ? -6.961 1.920 11.965 1.00 97.25 83 LEU A O 1
ATOM 693 N N . VAL A 1 84 ? -8.296 3.608 11.325 1.00 96.88 84 VAL A N 1
ATOM 694 C CA . VAL A 1 84 ? -7.772 3.694 9.957 1.00 96.88 84 VAL A CA 1
ATOM 695 C C . VAL A 1 84 ? -7.036 5.014 9.785 1.00 96.88 84 VAL A C 1
ATOM 697 O O . VAL A 1 84 ? -7.607 6.072 10.025 1.00 96.88 84 VAL A O 1
ATOM 700 N N . LEU A 1 85 ? -5.784 4.945 9.342 1.00 96.25 85 LEU A N 1
ATOM 701 C CA . LEU A 1 85 ? -4.932 6.106 9.097 1.00 96.25 85 LEU A CA 1
ATOM 702 C C . LEU A 1 85 ? -4.511 6.161 7.630 1.00 96.25 85 LEU A C 1
ATOM 704 O O . LEU A 1 85 ? -4.250 5.129 7.001 1.00 96.25 85 LEU A O 1
ATOM 708 N N . LEU A 1 86 ? -4.396 7.372 7.092 1.00 95.44 86 LEU A N 1
ATOM 709 C CA . LEU A 1 86 ? -3.806 7.585 5.777 1.00 95.44 86 LEU A CA 1
ATOM 710 C C . LEU A 1 86 ? -2.298 7.723 5.939 1.00 95.44 86 LEU A C 1
ATOM 712 O O . LEU A 1 86 ? -1.810 8.548 6.708 1.00 95.44 86 LEU A O 1
ATOM 716 N N . ASN A 1 87 ? -1.540 6.934 5.186 1.00 93.56 87 ASN A N 1
ATOM 717 C CA . ASN A 1 87 ? -0.085 7.006 5.186 1.00 93.56 87 ASN A CA 1
ATOM 718 C C . ASN A 1 87 ? 0.398 8.411 4.803 1.00 93.56 87 ASN A C 1
ATOM 720 O O . ASN A 1 87 ? 1.474 8.829 5.214 1.00 93.56 87 ASN A O 1
ATOM 724 N N . GLU A 1 88 ? -0.398 9.126 4.005 1.00 93.44 88 GLU A N 1
ATOM 725 C CA . GLU A 1 88 ? -0.152 10.505 3.621 1.00 93.44 88 GLU A CA 1
ATOM 726 C C . GLU A 1 88 ? -0.242 11.519 4.775 1.00 93.44 88 GLU A C 1
ATOM 728 O O . GLU A 1 88 ? 0.448 12.536 4.734 1.00 93.44 88 GLU A O 1
ATOM 733 N N . GLU A 1 89 ? -1.047 11.244 5.803 1.00 91.06 89 GLU A N 1
ATOM 734 C CA . GLU A 1 89 ? -1.173 12.097 6.993 1.00 91.06 89 GLU A CA 1
ATOM 735 C C . GLU A 1 89 ? -0.000 11.902 7.959 1.00 91.06 89 GLU A C 1
ATOM 737 O O . GLU A 1 89 ? 0.425 12.870 8.583 1.00 91.06 89 GLU A O 1
ATOM 742 N N . LEU A 1 90 ? 0.589 10.698 8.008 1.00 88.62 90 LEU A N 1
ATOM 743 C CA . LEU A 1 90 ? 1.685 10.368 8.933 1.00 88.62 90 LEU A CA 1
ATOM 744 C C . LEU A 1 90 ? 2.877 11.329 8.816 1.00 88.62 90 LEU A C 1
ATOM 746 O O . LEU A 1 90 ? 3.547 11.598 9.806 1.00 88.62 90 LEU A O 1
ATOM 750 N N . TYR A 1 91 ? 3.158 11.818 7.604 1.00 83.38 91 TYR A N 1
ATOM 751 C CA . TYR A 1 91 ? 4.272 12.734 7.344 1.00 83.38 91 TYR A CA 1
ATOM 752 C C . TYR A 1 91 ? 3.847 14.189 7.128 1.00 83.38 91 TYR A C 1
ATOM 754 O O . TYR A 1 91 ? 4.688 15.073 7.246 1.00 83.38 91 TYR A O 1
ATOM 762 N N . LYS A 1 92 ? 2.583 14.458 6.768 1.00 86.75 92 LYS A N 1
ATOM 763 C CA . LYS A 1 92 ? 2.088 15.837 6.623 1.00 86.75 92 LYS A CA 1
ATOM 764 C C . LYS A 1 92 ? 1.700 16.433 7.975 1.00 86.75 92 LYS A C 1
ATOM 766 O O . LYS A 1 92 ? 2.062 17.568 8.255 1.00 86.75 92 LYS A O 1
ATOM 771 N N . ASN A 1 93 ? 1.009 15.645 8.800 1.00 87.19 93 ASN A N 1
ATOM 772 C CA . ASN A 1 93 ? 0.411 16.059 10.065 1.00 87.19 93 ASN A CA 1
ATOM 773 C C . ASN A 1 93 ? 0.783 15.047 11.164 1.00 87.19 93 ASN A C 1
ATOM 775 O O . ASN A 1 93 ? -0.074 14.346 11.711 1.00 87.19 93 ASN A O 1
ATOM 779 N N . GLU A 1 94 ? 2.077 14.944 11.479 1.00 86.25 94 GLU A N 1
ATOM 780 C CA . GLU A 1 94 ? 2.592 13.979 12.463 1.00 86.25 94 GLU A CA 1
ATOM 781 C C . GLU A 1 94 ? 1.907 14.132 13.831 1.00 86.25 94 GLU A C 1
ATOM 783 O O . GLU A 1 94 ? 1.437 13.150 14.399 1.00 86.25 94 GLU A O 1
ATOM 788 N N . GLN A 1 95 ? 1.764 15.365 14.328 1.00 89.62 95 GLN A N 1
ATOM 789 C CA . GLN A 1 95 ? 1.125 15.636 15.622 1.00 89.62 95 GLN A CA 1
ATOM 790 C C . GLN A 1 95 ? -0.348 15.202 15.662 1.00 89.62 95 GLN A C 1
ATOM 792 O O . GLN A 1 95 ? -0.792 14.608 16.641 1.00 89.62 95 GLN A O 1
ATOM 797 N N . GLU A 1 96 ? -1.105 15.458 14.592 1.00 91.56 96 GLU A N 1
ATOM 798 C CA . GLU A 1 96 ? -2.509 15.041 14.496 1.00 91.56 96 GLU A CA 1
ATOM 799 C C . GLU A 1 96 ? -2.625 13.512 14.467 1.00 91.56 96 GLU A C 1
ATOM 801 O O . GLU A 1 96 ? -3.492 12.929 15.114 1.00 91.56 96 GLU A O 1
ATOM 806 N N . THR A 1 97 ? -1.718 12.855 13.743 1.00 92.81 97 THR A N 1
ATOM 807 C CA . THR A 1 97 ? -1.632 11.394 13.697 1.00 92.81 97 THR A CA 1
ATOM 808 C C . THR A 1 97 ? -1.332 10.814 15.076 1.00 92.81 97 THR A C 1
ATOM 810 O O . THR A 1 97 ? -2.001 9.866 15.487 1.00 92.81 97 THR A O 1
ATOM 813 N N . ILE A 1 98 ? -0.342 11.367 15.785 1.00 93.12 98 ILE A N 1
ATOM 814 C CA . ILE A 1 98 ? 0.013 10.935 17.142 1.00 93.12 98 ILE A CA 1
ATOM 815 C C . ILE A 1 98 ? -1.214 11.051 18.040 1.00 93.12 98 ILE A C 1
ATOM 817 O O . ILE A 1 98 ? -1.593 10.056 18.648 1.00 93.12 98 ILE A O 1
ATOM 821 N N . LYS A 1 99 ? -1.901 12.197 18.021 1.00 94.31 99 LYS A N 1
ATOM 822 C CA . LYS A 1 99 ? -3.118 12.408 18.808 1.00 94.31 99 LYS A CA 1
ATOM 823 C C . LYS A 1 99 ? -4.207 11.372 18.499 1.00 94.31 99 LYS A C 1
ATOM 825 O O . LYS A 1 99 ? -4.761 10.781 19.416 1.00 94.31 99 LYS A O 1
ATOM 830 N N . LYS A 1 100 ? -4.474 11.080 17.217 1.00 94.81 100 LYS A N 1
ATOM 831 C CA . LYS A 1 100 ? -5.431 10.025 16.817 1.00 94.81 100 LYS A CA 1
ATOM 832 C C . LYS A 1 100 ? -5.054 8.660 17.401 1.00 94.81 100 LYS A C 1
ATOM 834 O O . LYS A 1 100 ? -5.937 7.896 17.784 1.00 94.81 100 LYS A O 1
ATOM 839 N N . ILE A 1 101 ? -3.759 8.337 17.438 1.00 95.50 101 ILE A N 1
ATOM 840 C CA . ILE A 1 101 ? -3.267 7.086 18.023 1.00 95.50 101 ILE A CA 1
ATOM 841 C C . ILE A 1 101 ? -3.434 7.113 19.542 1.00 95.50 101 ILE A C 1
ATOM 843 O O . ILE A 1 101 ? -3.968 6.147 20.070 1.00 95.50 101 ILE A O 1
ATOM 847 N N . GLU A 1 102 ? -3.038 8.192 20.218 1.00 95.56 102 GLU A N 1
ATOM 848 C CA . GLU A 1 102 ? -3.179 8.365 21.671 1.00 95.56 102 GLU A CA 1
ATOM 849 C C . GLU A 1 102 ? -4.632 8.217 22.128 1.00 95.56 102 GLU A C 1
ATOM 851 O O . GLU A 1 102 ? -4.919 7.435 23.036 1.00 95.56 102 GLU A O 1
ATOM 856 N N . ASP A 1 103 ? -5.555 8.907 21.452 1.00 95.75 103 ASP A N 1
ATOM 857 C CA . ASP A 1 103 ? -6.992 8.836 21.719 1.00 95.75 103 ASP A CA 1
ATOM 858 C C . ASP A 1 103 ? -7.505 7.399 21.518 1.00 95.75 103 ASP A C 1
ATOM 860 O O . ASP A 1 103 ? -8.230 6.852 22.353 1.00 95.75 103 ASP A O 1
ATOM 864 N N . PHE A 1 104 ? -7.075 6.744 20.434 1.00 96.81 104 PHE A N 1
ATOM 865 C CA . PHE A 1 104 ? -7.476 5.378 20.116 1.00 96.81 104 PHE A CA 1
ATOM 866 C C . PHE A 1 104 ? -6.916 4.344 21.091 1.00 96.81 104 PHE A C 1
ATOM 868 O O . PHE A 1 104 ? -7.625 3.407 21.454 1.00 96.81 104 PHE A O 1
ATOM 875 N N . THR A 1 105 ? -5.661 4.460 21.521 1.00 94.81 105 THR A N 1
ATOM 876 C CA . THR A 1 105 ? -5.030 3.514 22.453 1.00 94.81 105 THR A CA 1
ATOM 877 C C . THR A 1 105 ? -5.319 3.849 23.909 1.00 94.81 105 THR A C 1
ATOM 879 O O . THR A 1 105 ? -5.172 2.964 24.749 1.00 94.81 105 THR A O 1
ATOM 882 N N . SER A 1 106 ? -5.806 5.059 24.193 1.00 94.19 106 SER A N 1
ATOM 883 C CA . SER A 1 106 ? -5.947 5.615 25.543 1.00 94.19 106 SER A CA 1
ATOM 884 C C . SER A 1 106 ? -4.599 5.685 26.272 1.00 94.19 106 SER A C 1
ATOM 886 O O . SER A 1 106 ? -4.509 5.439 27.473 1.00 94.19 106 SER A O 1
ATOM 888 N N . SER A 1 107 ? -3.533 5.991 25.528 1.00 92.31 107 SER A N 1
ATOM 889 C CA . SER A 1 107 ? -2.164 6.114 26.038 1.00 92.31 107 SER A CA 1
ATOM 890 C C . SER A 1 107 ? -1.555 7.440 25.611 1.00 92.31 107 SER A C 1
ATOM 892 O O . SER A 1 107 ? -1.931 7.969 24.574 1.00 92.31 107 SER A O 1
ATOM 894 N N . LYS A 1 108 ? -0.560 7.934 26.348 1.00 92.12 108 LYS A N 1
ATOM 895 C CA . LYS A 1 108 ? 0.208 9.118 25.947 1.00 92.12 108 LYS A CA 1
ATOM 896 C C . LYS A 1 108 ? 1.509 8.715 25.267 1.00 92.12 108 LYS A C 1
ATOM 898 O O . LYS A 1 108 ? 2.174 7.773 25.695 1.00 92.12 108 LYS A O 1
ATOM 903 N N . TYR A 1 109 ? 1.858 9.419 24.202 1.00 87.88 109 TYR A N 1
ATOM 904 C CA . TYR A 1 109 ? 3.128 9.282 23.521 1.00 87.88 109 TYR A CA 1
ATOM 905 C C . TYR A 1 109 ? 4.198 10.071 24.273 1.00 87.88 109 TYR A C 1
ATOM 907 O O . TYR A 1 109 ? 4.139 11.294 24.384 1.00 87.88 109 TYR A O 1
ATOM 915 N N . GLU A 1 110 ? 5.215 9.362 24.753 1.00 85.88 110 GLU A N 1
ATOM 916 C CA . GLU A 1 110 ? 6.393 9.969 25.362 1.00 85.88 110 GLU A CA 1
ATOM 917 C C . GLU A 1 110 ? 7.578 9.849 24.392 1.00 85.88 110 GLU A C 1
ATOM 919 O O . GLU A 1 110 ? 8.096 8.747 24.171 1.00 85.88 110 GLU A O 1
ATOM 924 N N . PRO A 1 111 ? 8.013 10.952 23.753 1.00 78.94 111 PRO A N 1
ATOM 925 C CA . PRO A 1 111 ? 9.102 10.900 22.792 1.00 78.94 111 PRO A CA 1
ATOM 926 C C . PRO A 1 111 ? 10.417 10.571 23.500 1.00 78.94 111 PRO A C 1
ATOM 928 O O . PRO A 1 111 ? 10.913 11.337 24.328 1.00 78.94 111 PRO A O 1
ATOM 931 N N . ASN A 1 112 ? 11.041 9.458 23.116 1.00 79.06 112 ASN A N 1
ATOM 932 C CA . ASN A 1 112 ? 12.399 9.157 23.546 1.00 79.06 112 ASN A CA 1
ATOM 933 C C . ASN A 1 112 ? 13.390 10.039 22.763 1.00 79.06 112 ASN A C 1
ATOM 935 O O . ASN A 1 112 ? 13.727 9.746 21.611 1.00 79.06 112 ASN A O 1
ATOM 939 N N . LYS A 1 113 ? 13.851 11.122 23.403 1.00 67.94 113 LYS A N 1
ATOM 940 C CA . LYS A 1 113 ? 14.765 12.119 2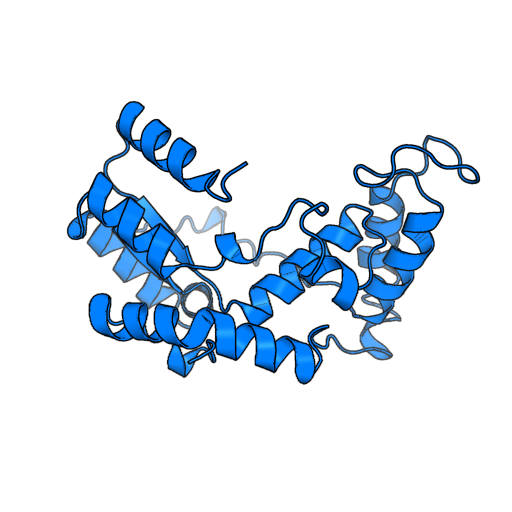2.819 1.00 67.94 113 LYS A CA 1
ATOM 941 C C . LYS A 1 113 ? 16.099 11.521 22.350 1.00 67.94 113 LYS A C 1
ATOM 943 O O . LYS A 1 113 ? 16.676 12.036 21.400 1.00 67.94 113 LYS A O 1
ATOM 948 N N . GLU A 1 114 ? 16.548 10.408 22.933 1.00 64.88 114 GLU A N 1
ATOM 949 C CA . GLU A 1 114 ? 17.815 9.747 22.577 1.00 64.88 114 GLU A CA 1
ATOM 950 C C . GLU A 1 114 ? 17.733 8.927 21.276 1.00 64.88 114 GLU A C 1
ATOM 952 O O . GLU A 1 114 ? 18.754 8.560 20.701 1.00 64.88 114 GLU A O 1
ATOM 957 N N . LYS A 1 115 ? 16.521 8.643 20.774 1.00 59.38 115 LYS A N 1
ATOM 958 C CA . LYS A 1 115 ? 16.293 7.842 19.553 1.00 59.38 115 LYS A CA 1
ATOM 959 C C . LYS A 1 115 ? 15.834 8.658 18.345 1.00 59.38 115 LYS A C 1
ATOM 961 O O . LYS A 1 115 ? 15.586 8.079 17.282 1.00 59.38 115 LYS A O 1
ATOM 966 N N . LEU A 1 116 ? 15.751 9.983 18.468 1.00 60.53 116 LEU A N 1
ATOM 967 C CA . LEU A 1 116 ? 15.448 10.890 17.360 1.00 60.53 116 LEU A CA 1
ATOM 968 C C . LEU A 1 116 ? 16.696 11.117 16.495 1.00 60.53 116 LEU A C 1
ATOM 970 O O . LEU A 1 116 ? 17.157 12.237 16.312 1.00 60.53 116 LEU A O 1
ATOM 974 N N . ASN A 1 117 ? 17.254 10.042 15.936 1.00 57.38 117 ASN A N 1
ATOM 975 C CA . ASN A 1 117 ? 18.176 10.198 14.819 1.00 57.38 117 ASN A CA 1
ATOM 976 C C . ASN A 1 117 ? 17.368 10.739 13.630 1.00 57.38 117 ASN A C 1
ATOM 978 O O . ASN A 1 117 ? 16.353 10.115 13.295 1.00 57.38 117 ASN A O 1
ATOM 982 N N . PRO A 1 118 ? 17.776 11.843 12.972 1.00 55.06 118 PRO A N 1
ATOM 983 C CA . PRO A 1 118 ? 17.175 12.258 11.711 1.00 55.06 118 PRO A CA 1
ATOM 984 C C . PRO A 1 118 ? 17.343 11.101 10.724 1.00 55.06 118 PRO A C 1
ATOM 986 O O . PRO A 1 118 ? 18.437 10.803 10.242 1.00 55.06 118 PRO A O 1
ATOM 989 N N . LYS A 1 119 ? 16.255 10.349 10.537 1.00 55.91 119 LYS A N 1
ATOM 990 C CA . LYS A 1 119 ? 16.284 9.055 9.865 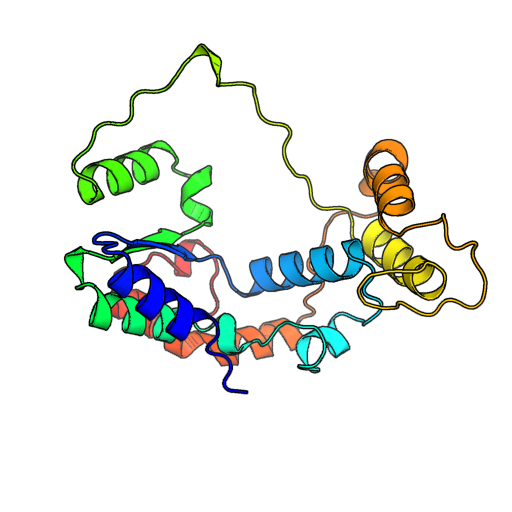1.00 55.91 119 LYS A CA 1
ATOM 991 C C . LYS A 1 119 ? 16.693 9.268 8.420 1.00 55.91 119 LYS A C 1
ATOM 993 O O . LYS A 1 119 ? 16.112 10.088 7.710 1.00 55.91 119 LYS A O 1
ATOM 998 N N . THR A 1 120 ? 17.651 8.463 7.981 1.00 56.12 120 THR A N 1
ATOM 999 C CA . THR A 1 120 ? 17.897 8.200 6.569 1.00 56.12 120 THR A CA 1
ATOM 1000 C C . THR A 1 120 ? 16.555 8.012 5.862 1.00 56.12 120 THR A C 1
ATOM 1002 O O . THR A 1 120 ? 15.796 7.084 6.147 1.00 56.12 120 THR A O 1
ATOM 1005 N N . ALA A 1 121 ? 16.211 8.937 4.967 1.00 60.03 121 ALA A N 1
ATOM 1006 C CA . ALA A 1 121 ? 15.014 8.782 4.164 1.00 60.03 121 ALA A CA 1
ATOM 1007 C C . ALA A 1 121 ? 15.240 7.586 3.232 1.00 60.03 121 ALA A C 1
ATOM 1009 O O . ALA A 1 121 ? 16.221 7.548 2.488 1.00 60.03 121 ALA A O 1
ATOM 1010 N N . ASN A 1 122 ? 14.334 6.607 3.256 1.00 62.75 122 ASN A N 1
ATOM 1011 C CA . ASN A 1 122 ? 14.331 5.523 2.277 1.00 62.75 122 ASN A CA 1
ATOM 1012 C C . ASN A 1 122 ? 13.892 6.084 0.917 1.00 62.75 122 ASN A C 1
ATOM 1014 O O . ASN A 1 122 ? 12.729 5.987 0.513 1.00 62.75 122 ASN A O 1
ATOM 1018 N N . ILE A 1 123 ? 14.832 6.720 0.220 1.00 68.69 123 ILE A N 1
ATOM 1019 C CA . ILE A 1 123 ? 14.608 7.302 -1.098 1.00 68.69 123 ILE A CA 1
ATOM 1020 C C . ILE A 1 123 ? 14.459 6.156 -2.098 1.00 68.69 123 ILE A C 1
ATOM 1022 O O . ILE A 1 123 ? 15.324 5.292 -2.240 1.00 68.69 123 ILE A O 1
ATOM 1026 N N . SER A 1 124 ? 13.325 6.129 -2.799 1.00 72.75 124 SER A N 1
ATOM 1027 C CA . SER A 1 124 ? 13.128 5.169 -3.884 1.00 72.75 124 SER A CA 1
ATOM 1028 C C . SER A 1 124 ? 14.084 5.478 -5.034 1.00 72.75 124 SER A C 1
ATOM 1030 O O . SER A 1 124 ? 14.160 6.626 -5.463 1.00 72.75 124 SER A O 1
ATOM 1032 N N . ILE A 1 125 ? 14.694 4.440 -5.605 1.00 79.62 125 ILE A N 1
ATOM 1033 C CA . ILE A 1 125 ? 15.538 4.555 -6.801 1.00 79.62 125 ILE A CA 1
ATOM 1034 C C . ILE A 1 125 ? 14.811 5.187 -7.991 1.00 79.62 125 ILE A C 1
ATOM 1036 O O . ILE A 1 125 ? 13.592 5.031 -8.158 1.00 79.62 125 ILE A O 1
ATOM 1040 N N . THR A 1 126 ? 15.575 5.852 -8.856 1.00 84.62 126 THR A N 1
ATOM 1041 C CA . THR A 1 126 ? 15.071 6.497 -10.077 1.00 84.62 126 THR A CA 1
ATOM 1042 C C . THR A 1 126 ? 14.512 5.498 -11.092 1.00 84.62 126 THR A C 1
ATOM 1044 O O . THR A 1 126 ? 14.737 4.288 -11.026 1.00 84.62 126 THR A O 1
ATOM 1047 N N . ASN A 1 127 ? 13.775 5.995 -12.091 1.00 86.19 127 ASN A N 1
ATOM 1048 C CA . ASN A 1 127 ? 13.217 5.131 -13.136 1.00 86.19 127 ASN A CA 1
ATOM 1049 C C . ASN A 1 127 ? 14.296 4.481 -14.006 1.00 86.19 127 ASN A C 1
ATOM 1051 O O . ASN A 1 127 ? 14.095 3.362 -14.476 1.00 86.19 127 ASN A O 1
ATOM 1055 N N . CYS A 1 128 ? 15.418 5.167 -14.222 1.00 85.81 128 CYS A N 1
ATOM 1056 C CA . CYS A 1 128 ? 16.538 4.627 -14.986 1.00 85.81 128 CYS A CA 1
ATOM 1057 C C . CYS A 1 128 ? 17.228 3.507 -14.204 1.00 85.81 128 CYS A C 1
ATOM 1059 O O . CYS A 1 128 ? 17.410 2.424 -14.755 1.00 85.81 128 CYS A O 1
ATOM 1061 N N . SER A 1 129 ? 17.435 3.689 -12.897 1.00 86.62 129 SER A N 1
ATOM 1062 C CA . SER A 1 129 ? 17.904 2.625 -12.001 1.00 86.62 129 SER A CA 1
ATOM 1063 C C . SER A 1 129 ? 16.987 1.407 -11.990 1.00 86.62 129 SER A C 1
ATOM 1065 O O . SER A 1 129 ? 17.459 0.284 -12.114 1.00 86.62 129 SER A O 1
ATOM 1067 N N . VAL A 1 130 ? 15.665 1.598 -11.925 1.00 88.06 130 VAL A N 1
ATOM 1068 C CA . VAL A 1 130 ? 14.706 0.480 -12.005 1.00 88.06 130 VAL A CA 1
ATOM 1069 C C . VAL A 1 130 ? 14.799 -0.239 -13.353 1.00 88.06 130 VAL A C 1
ATOM 1071 O O . VAL A 1 130 ? 14.780 -1.465 -13.392 1.00 88.06 130 VAL A O 1
ATOM 1074 N N . LYS A 1 131 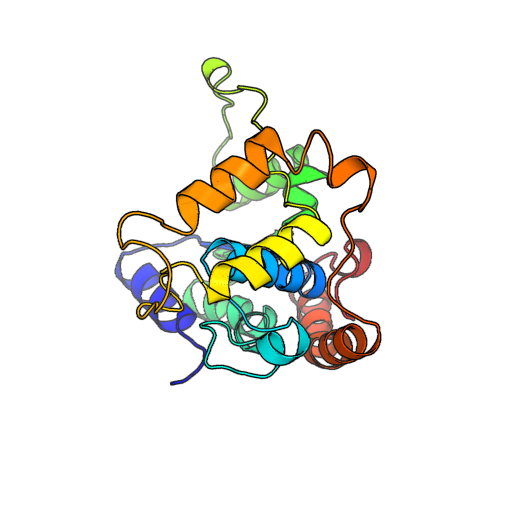? 14.908 0.488 -14.473 1.00 89.44 131 LYS A N 1
ATOM 1075 C CA . LYS A 1 131 ? 15.051 -0.130 -15.802 1.00 89.44 131 LYS A CA 1
ATOM 1076 C C . LYS A 1 131 ? 16.355 -0.924 -15.923 1.00 89.44 131 LYS A C 1
ATOM 1078 O O . LYS A 1 131 ? 16.314 -2.031 -16.453 1.00 89.44 131 LYS A O 1
ATOM 1083 N N . LEU A 1 132 ? 17.461 -0.384 -15.406 1.00 88.25 132 LEU A N 1
ATOM 1084 C CA . LEU A 1 132 ? 18.762 -1.050 -15.385 1.00 88.25 132 LEU A CA 1
ATOM 1085 C C . LEU A 1 132 ? 18.735 -2.299 -14.498 1.00 88.25 132 LEU A C 1
ATOM 1087 O O . LEU A 1 132 ? 19.122 -3.368 -14.958 1.00 88.25 132 LEU A O 1
ATOM 1091 N N . LEU A 1 133 ? 18.202 -2.198 -13.274 1.00 88.75 133 LEU A N 1
ATOM 1092 C CA . LEU A 1 133 ? 18.001 -3.357 -12.397 1.00 88.75 133 LEU A CA 1
ATOM 1093 C C . LEU A 1 133 ? 17.175 -4.431 -13.089 1.00 88.75 133 LEU A C 1
ATOM 1095 O O . LEU A 1 133 ? 17.575 -5.585 -13.105 1.00 88.75 133 LEU A O 1
ATOM 1099 N N . ARG A 1 134 ? 16.054 -4.054 -13.710 1.00 90.94 134 ARG A N 1
ATOM 1100 C CA . ARG A 1 134 ? 15.195 -5.000 -14.423 1.00 90.94 134 ARG A CA 1
ATOM 1101 C C . ARG A 1 134 ? 15.955 -5.740 -15.522 1.00 90.94 134 ARG A C 1
ATOM 1103 O O . ARG A 1 134 ? 15.793 -6.947 -15.633 1.00 90.94 134 ARG A O 1
ATOM 1110 N N . PHE A 1 135 ? 16.782 -5.036 -16.299 1.00 89.19 135 PHE A N 1
ATOM 1111 C CA . PHE A 1 135 ? 17.639 -5.652 -17.315 1.00 89.19 135 PHE A CA 1
ATOM 1112 C C . PHE A 1 135 ? 18.641 -6.625 -16.682 1.00 89.19 135 PHE A C 1
ATOM 1114 O O . PHE A 1 135 ? 18.706 -7.786 -17.072 1.00 89.19 135 PHE A O 1
ATOM 1121 N N . VAL A 1 136 ? 19.357 -6.190 -15.647 1.00 86.25 136 VAL A N 1
ATOM 1122 C CA . VAL A 1 136 ? 20.368 -7.005 -14.963 1.00 86.25 136 VAL A CA 1
ATOM 1123 C C . VAL A 1 136 ? 19.762 -8.219 -14.245 1.00 86.25 136 VAL A C 1
ATOM 1125 O O . VAL A 1 136 ? 20.372 -9.286 -14.208 1.00 86.25 136 VAL A O 1
ATOM 1128 N N . ASN A 1 137 ? 18.525 -8.120 -13.760 1.00 88.00 137 ASN A N 1
ATOM 1129 C CA . ASN A 1 137 ? 17.786 -9.228 -13.151 1.00 88.00 137 ASN A CA 1
ATOM 1130 C C . ASN A 1 137 ? 17.501 -10.383 -14.123 1.00 88.00 137 ASN A C 1
ATOM 1132 O O . ASN A 1 137 ? 17.209 -11.489 -13.675 1.00 88.00 137 ASN A O 1
ATOM 1136 N N . HIS A 1 138 ? 17.600 -10.174 -15.441 1.00 85.19 138 HIS A N 1
ATOM 1137 C CA . HIS A 1 138 ? 17.569 -11.289 -16.393 1.00 85.19 138 HIS A CA 1
ATOM 1138 C C . HIS A 1 138 ? 18.817 -12.175 -16.299 1.00 85.19 138 HIS A C 1
ATOM 1140 O O . HIS A 1 138 ? 18.757 -13.340 -16.687 1.00 85.19 138 HIS A O 1
ATOM 1146 N N . PHE A 1 139 ? 19.916 -11.635 -15.769 1.00 82.56 139 PHE A N 1
ATOM 1147 C CA . PHE A 1 139 ? 21.239 -12.253 -15.760 1.00 82.56 139 PHE A CA 1
ATOM 1148 C C . PHE A 1 139 ? 21.730 -12.634 -14.364 1.00 82.56 139 PHE A C 1
ATOM 1150 O O . PHE A 1 139 ? 22.572 -13.524 -14.259 1.00 82.56 139 PHE A O 1
ATOM 1157 N N . ILE A 1 140 ? 21.145 -12.079 -13.292 1.00 79.12 140 ILE A N 1
ATOM 1158 C CA . ILE A 1 140 ? 21.470 -12.395 -11.886 1.00 79.12 140 ILE A CA 1
ATOM 1159 C C . ILE A 1 140 ? 20.432 -13.313 -11.220 1.00 79.12 140 ILE A C 1
ATOM 1161 O O . ILE A 1 140 ? 19.230 -13.130 -11.414 1.00 79.12 140 ILE A O 1
ATOM 1165 N N . ARG A 1 141 ? 20.894 -14.284 -10.416 1.00 74.69 141 ARG A N 1
ATOM 1166 C CA . ARG A 1 141 ? 20.020 -15.172 -9.634 1.00 74.69 141 ARG A CA 1
ATOM 1167 C C . ARG A 1 141 ? 19.274 -14.382 -8.562 1.00 74.69 141 ARG A C 1
ATOM 1169 O O . ARG A 1 141 ? 19.879 -13.653 -7.772 1.00 74.69 141 ARG A O 1
ATOM 1176 N N . SER A 1 142 ? 17.964 -14.582 -8.489 1.00 76.31 142 SER A N 1
ATOM 1177 C CA . SER A 1 142 ? 17.091 -13.907 -7.531 1.00 76.31 142 SER A CA 1
ATOM 1178 C C . SER A 1 142 ? 15.993 -14.823 -6.996 1.00 76.31 142 SER A C 1
ATOM 1180 O O . SER A 1 142 ? 15.816 -15.948 -7.462 1.00 76.31 142 SER A O 1
ATOM 1182 N N . HIS A 1 143 ? 15.227 -14.335 -6.018 1.00 74.31 143 HIS A N 1
ATOM 1183 C CA . HIS A 1 143 ? 14.051 -15.051 -5.520 1.00 74.31 143 HIS A CA 1
ATOM 1184 C C . HIS A 1 143 ? 13.010 -15.280 -6.630 1.00 74.31 143 HIS A C 1
ATOM 1186 O O . HIS A 1 143 ? 12.393 -16.337 -6.700 1.00 74.31 143 HIS A O 1
ATOM 1192 N N . HIS A 1 144 ? 12.864 -14.314 -7.542 1.00 77.31 144 HIS A N 1
ATOM 1193 C CA . HIS A 1 144 ? 11.936 -14.398 -8.671 1.00 77.31 144 HIS A CA 1
ATOM 1194 C C . HIS A 1 144 ? 12.497 -15.165 -9.879 1.00 77.31 144 HIS A C 1
ATOM 1196 O O . HIS A 1 144 ? 11.728 -15.540 -10.765 1.00 77.31 144 HIS A O 1
ATOM 1202 N N . ARG A 1 145 ? 13.816 -15.390 -9.936 1.00 73.44 145 ARG A N 1
ATOM 1203 C CA . ARG A 1 145 ? 14.504 -16.182 -10.966 1.00 73.44 145 ARG A CA 1
ATOM 1204 C C . ARG A 1 145 ? 15.644 -16.998 -10.345 1.00 73.44 145 ARG A C 1
ATOM 1206 O O . ARG A 1 145 ? 16.775 -16.520 -10.282 1.00 73.44 145 ARG A O 1
ATOM 1213 N N . PRO A 1 146 ? 15.367 -18.226 -9.873 1.00 64.31 146 PRO A N 1
ATOM 1214 C CA . PRO A 1 146 ? 16.381 -19.049 -9.221 1.00 64.31 146 PRO A CA 1
ATOM 1215 C C . PRO A 1 146 ? 17.406 -19.634 -10.210 1.00 64.31 146 PRO A C 1
ATOM 1217 O O . PRO A 1 146 ? 18.526 -19.941 -9.809 1.00 64.31 146 PRO A O 1
ATOM 1220 N N . SER A 1 147 ? 17.067 -19.789 -11.492 1.00 62.06 147 SER A N 1
ATOM 1221 C CA . SER A 1 147 ? 17.953 -20.359 -12.515 1.00 62.06 147 SER A CA 1
ATOM 1222 C C . SER A 1 147 ? 18.587 -19.270 -13.377 1.00 62.06 147 SER A C 1
ATOM 1224 O O . SER A 1 147 ? 17.872 -18.552 -14.081 1.00 62.06 147 SER A O 1
ATOM 1226 N N . ASN A 1 148 ? 19.917 -19.197 -13.381 1.00 58.75 148 ASN A N 1
ATOM 1227 C CA . ASN A 1 148 ? 20.663 -18.242 -14.192 1.00 58.75 148 ASN A CA 1
ATOM 1228 C C . ASN A 1 148 ? 21.750 -18.941 -14.993 1.00 58.75 148 ASN A C 1
ATOM 1230 O O . ASN A 1 148 ? 22.427 -19.823 -14.481 1.00 58.75 148 ASN A O 1
ATOM 1234 N N . PHE A 1 149 ? 21.887 -18.525 -16.251 1.00 57.47 149 PHE A N 1
ATOM 1235 C CA . PHE A 1 149 ? 22.743 -19.184 -17.236 1.00 57.47 149 PHE A CA 1
ATOM 1236 C C . PHE A 1 149 ? 24.139 -18.547 -17.353 1.00 57.47 149 PHE A C 1
ATOM 1238 O O . PHE A 1 149 ? 25.017 -19.153 -17.949 1.00 57.47 149 PHE A O 1
ATOM 1245 N N . LEU A 1 150 ? 24.349 -17.325 -16.826 1.00 63.00 150 LEU A N 1
ATOM 1246 C CA . LEU A 1 150 ? 25.515 -16.498 -17.193 1.00 63.00 150 LEU A CA 1
ATOM 1247 C C . LEU A 1 150 ? 26.358 -15.943 -16.033 1.00 63.00 150 LEU A C 1
ATOM 1249 O O . LEU A 1 150 ? 27.546 -15.718 -16.235 1.00 63.00 150 LEU A O 1
ATOM 1253 N N . LEU A 1 151 ? 25.796 -15.696 -14.843 1.00 63.06 151 LEU A N 1
ATOM 1254 C CA . LEU A 1 151 ? 26.555 -15.111 -13.726 1.00 63.06 151 LEU A CA 1
ATOM 1255 C C . LEU A 1 151 ? 26.798 -16.123 -12.599 1.00 63.06 151 LEU A C 1
ATOM 1257 O O . LEU A 1 151 ? 25.895 -16.906 -12.288 1.00 63.06 151 LEU A O 1
ATOM 1261 N N . PRO A 1 152 ? 27.981 -16.083 -11.950 1.00 62.78 152 PRO A N 1
ATOM 1262 C CA . PRO A 1 152 ? 28.294 -16.966 -10.835 1.00 62.78 152 PRO A CA 1
ATOM 1263 C C . PRO A 1 152 ? 27.266 -16.876 -9.705 1.00 62.78 152 PRO A C 1
ATOM 1265 O O . PRO A 1 152 ? 26.775 -15.802 -9.361 1.00 62.78 152 PRO A O 1
ATOM 1268 N N . HIS A 1 153 ? 27.010 -18.006 -9.052 1.00 63.53 153 HIS A N 1
ATOM 1269 C CA . HIS A 1 153 ? 26.026 -18.182 -7.972 1.00 63.53 153 HIS A CA 1
ATOM 1270 C C . HIS A 1 153 ? 26.189 -17.236 -6.764 1.00 63.53 153 HIS A C 1
ATOM 1272 O O . HIS A 1 153 ? 25.233 -17.037 -6.009 1.00 63.53 153 HIS A O 1
ATOM 1278 N N . PHE A 1 154 ? 27.375 -16.653 -6.557 1.00 65.38 154 PHE A N 1
ATOM 1279 C CA . PHE A 1 154 ? 27.619 -15.690 -5.477 1.00 65.38 154 PHE A CA 1
ATOM 1280 C C . PHE A 1 154 ? 27.150 -14.268 -5.824 1.00 65.38 154 PHE A C 1
ATOM 1282 O O . PHE A 1 154 ? 26.905 -13.465 -4.922 1.00 65.38 154 PHE A O 1
ATOM 1289 N N . VAL A 1 155 ? 26.967 -13.954 -7.112 1.00 67.19 155 VAL A N 1
ATOM 1290 C CA . VAL A 1 155 ? 26.425 -12.668 -7.551 1.00 67.19 155 VAL A CA 1
ATOM 1291 C C . VAL A 1 155 ? 24.916 -12.692 -7.331 1.00 67.19 155 VAL A C 1
ATOM 1293 O O . VAL A 1 155 ? 24.169 -13.388 -8.015 1.00 67.19 155 VAL A O 1
ATOM 1296 N N . ARG A 1 156 ? 24.463 -11.930 -6.335 1.00 69.44 156 ARG A N 1
ATOM 1297 C CA . ARG A 1 156 ? 23.050 -11.786 -5.960 1.00 69.44 156 ARG A CA 1
ATOM 1298 C C . ARG A 1 156 ? 22.542 -10.392 -6.300 1.00 69.44 156 ARG A C 1
ATOM 1300 O O . ARG A 1 156 ? 23.288 -9.417 -6.206 1.00 69.44 156 ARG A O 1
ATOM 1307 N N . THR A 1 157 ? 21.243 -10.284 -6.583 1.00 73.94 157 THR A N 1
ATOM 1308 C CA . THR A 1 157 ? 20.565 -9.005 -6.874 1.00 73.94 157 THR A CA 1
ATOM 1309 C C . THR A 1 157 ? 20.818 -7.954 -5.793 1.00 73.94 157 THR A C 1
ATOM 1311 O O . THR A 1 157 ? 20.939 -6.771 -6.097 1.00 73.94 157 THR A O 1
ATOM 1314 N N . PHE A 1 158 ? 20.977 -8.388 -4.540 1.00 75.38 158 PHE A N 1
ATOM 1315 C CA . PHE A 1 158 ? 21.306 -7.533 -3.404 1.00 75.38 158 PHE A CA 1
ATOM 1316 C C . PHE A 1 158 ? 22.586 -6.703 -3.606 1.00 75.38 158 PHE A C 1
ATOM 1318 O O . PHE A 1 158 ? 22.559 -5.495 -3.382 1.00 75.38 158 PHE A O 1
ATOM 1325 N N . TYR A 1 159 ? 23.682 -7.312 -4.073 1.00 77.19 159 TYR A N 1
ATOM 1326 C CA . TYR A 1 159 ? 24.955 -6.604 -4.260 1.00 77.19 159 TYR A CA 1
ATOM 1327 C C . TYR A 1 159 ? 24.858 -5.558 -5.370 1.00 77.19 159 TYR A C 1
ATOM 1329 O O . TYR A 1 159 ? 25.299 -4.422 -5.199 1.00 77.19 159 TYR A O 1
ATOM 1337 N N . PHE A 1 160 ? 24.210 -5.910 -6.483 1.00 77.62 160 PHE A N 1
ATOM 1338 C CA . PHE A 1 160 ? 24.017 -4.975 -7.587 1.00 77.62 160 PHE A CA 1
ATOM 1339 C C . PHE A 1 160 ? 23.074 -3.830 -7.202 1.00 77.62 160 PHE A C 1
ATOM 1341 O O . PHE A 1 160 ? 23.357 -2.670 -7.492 1.00 77.62 160 PHE A O 1
ATOM 1348 N N . ARG A 1 161 ? 21.996 -4.127 -6.463 1.00 80.06 161 ARG A N 1
ATOM 1349 C CA . ARG A 1 161 ? 21.114 -3.113 -5.872 1.00 80.06 161 ARG A CA 1
ATOM 1350 C C . ARG A 1 161 ? 21.884 -2.165 -4.958 1.00 80.06 161 ARG A C 1
ATOM 1352 O O . ARG A 1 161 ? 21.673 -0.961 -5.058 1.00 80.06 161 ARG A O 1
ATOM 1359 N N . TYR A 1 162 ? 22.739 -2.687 -4.080 1.00 80.94 162 TYR A N 1
ATOM 1360 C CA . TYR A 1 162 ? 23.537 -1.875 -3.165 1.00 80.94 162 TYR A CA 1
ATOM 1361 C C . TYR A 1 162 ? 24.469 -0.925 -3.926 1.00 80.94 162 TYR A C 1
ATOM 1363 O O . TYR A 1 162 ? 24.471 0.275 -3.651 1.00 80.94 162 TYR A O 1
ATOM 1371 N N . LEU A 1 163 ? 25.184 -1.439 -4.935 1.00 81.50 163 LEU A N 1
ATOM 1372 C CA . LEU A 1 163 ? 26.031 -0.631 -5.814 1.00 81.50 163 LEU A CA 1
ATOM 1373 C C . LEU A 1 163 ? 25.221 0.489 -6.488 1.00 81.50 163 LEU A C 1
ATOM 1375 O O . LEU A 1 163 ? 25.609 1.657 -6.457 1.00 81.50 163 LEU A O 1
ATOM 1379 N N . LEU A 1 164 ? 24.058 0.143 -7.045 1.00 78.75 164 LEU A N 1
ATOM 1380 C CA . LEU A 1 164 ? 23.182 1.100 -7.712 1.00 78.75 164 LEU A CA 1
ATOM 1381 C C . LEU A 1 164 ? 22.651 2.171 -6.761 1.00 78.75 164 LEU A C 1
ATOM 1383 O O . LEU A 1 164 ? 22.738 3.350 -7.077 1.00 78.75 164 LEU A O 1
ATOM 1387 N N . GLN A 1 165 ? 22.130 1.775 -5.600 1.00 79.06 165 GLN A N 1
ATOM 1388 C CA . GLN A 1 165 ? 21.524 2.687 -4.627 1.00 79.06 165 GLN A CA 1
ATOM 1389 C C . GLN A 1 165 ? 22.542 3.625 -3.984 1.00 79.06 165 GLN A C 1
ATOM 1391 O O . GLN A 1 165 ? 22.220 4.785 -3.743 1.00 79.06 165 GLN A O 1
ATOM 1396 N N . ARG A 1 166 ? 23.756 3.140 -3.705 1.00 75.50 166 ARG A N 1
ATOM 1397 C CA . ARG A 1 166 ? 24.760 3.911 -2.965 1.00 75.50 166 ARG A CA 1
ATOM 1398 C C . ARG A 1 166 ? 25.658 4.753 -3.866 1.00 75.50 166 ARG A C 1
ATOM 1400 O O . ARG A 1 166 ? 26.069 5.827 -3.441 1.00 75.50 166 ARG A O 1
ATOM 1407 N N . PHE A 1 167 ? 25.942 4.297 -5.088 1.00 73.12 167 PHE A N 1
ATOM 1408 C CA . PHE A 1 167 ? 26.965 4.923 -5.933 1.00 73.12 167 PHE A CA 1
ATOM 1409 C C . PHE A 1 167 ? 26.441 5.433 -7.281 1.00 73.12 167 PHE A C 1
ATOM 1411 O O . PHE A 1 167 ? 26.820 6.522 -7.697 1.00 73.12 167 PHE A O 1
ATOM 1418 N N . LEU A 1 168 ? 25.560 4.707 -7.976 1.00 73.06 168 LEU A N 1
ATOM 1419 C CA . LEU A 1 168 ? 25.137 5.118 -9.328 1.00 73.06 168 LEU A CA 1
ATOM 1420 C C . LEU A 1 168 ? 23.913 6.043 -9.324 1.00 73.06 168 LEU A C 1
ATOM 1422 O O . LEU A 1 168 ? 23.861 7.014 -10.079 1.00 73.06 168 LEU A O 1
ATOM 1426 N N . ASP A 1 169 ? 22.923 5.765 -8.478 1.00 75.50 169 ASP A N 1
ATOM 1427 C CA . ASP A 1 169 ? 21.671 6.522 -8.441 1.00 75.50 169 ASP A CA 1
ATOM 1428 C C . ASP A 1 169 ? 21.866 7.960 -7.931 1.00 75.50 169 ASP A C 1
ATOM 1430 O O . ASP A 1 169 ? 21.492 8.876 -8.664 1.00 75.50 169 ASP A O 1
ATOM 1434 N N . PRO A 1 170 ? 22.511 8.212 -6.771 1.00 72.88 170 PRO A N 1
ATOM 1435 C CA . PRO A 1 170 ? 22.611 9.566 -6.218 1.00 72.88 170 PRO A CA 1
ATOM 1436 C C . PRO A 1 170 ? 23.510 10.491 -7.047 1.00 72.88 170 PRO A C 1
ATOM 1438 O O . PRO A 1 170 ? 23.232 11.682 -7.181 1.00 72.88 170 PRO A O 1
ATOM 1441 N N . TYR A 1 171 ? 24.588 9.945 -7.614 1.00 69.75 171 TYR A N 1
ATOM 1442 C CA . TYR A 1 171 ? 25.640 10.741 -8.247 1.00 69.75 171 TYR A CA 1
ATOM 1443 C C . TYR A 1 171 ? 25.437 10.929 -9.753 1.00 69.75 171 TYR A C 1
ATOM 1445 O O . TYR A 1 171 ? 25.849 11.960 -10.291 1.00 69.75 171 TYR A O 1
ATOM 1453 N N . LEU A 1 172 ? 24.769 9.979 -10.421 1.00 72.62 172 LEU A N 1
ATOM 1454 C CA . LEU A 1 172 ? 24.609 9.971 -11.875 1.00 72.62 172 LEU A CA 1
ATOM 1455 C C . LEU A 1 172 ? 23.131 9.933 -12.291 1.00 72.62 172 LEU A C 1
ATOM 1457 O O . LEU A 1 172 ? 22.623 10.873 -12.905 1.00 72.62 172 LEU A O 1
ATOM 1461 N N . LEU A 1 173 ? 22.409 8.862 -11.949 1.00 73.00 173 LEU A N 1
ATOM 1462 C CA . LEU A 1 173 ? 21.102 8.586 -12.558 1.00 73.00 173 LEU A CA 1
ATOM 1463 C C . LEU A 1 173 ? 19.990 9.512 -12.055 1.00 73.00 173 LEU A C 1
ATOM 1465 O O . LEU A 1 173 ? 19.095 9.836 -12.832 1.00 73.00 173 LEU A O 1
ATOM 1469 N N . ALA A 1 174 ? 20.057 10.005 -10.817 1.00 69.38 174 ALA A N 1
ATOM 1470 C CA . ALA A 1 174 ? 19.108 10.988 -10.291 1.00 69.38 174 ALA A CA 1
ATOM 1471 C C . ALA A 1 174 ? 19.222 12.358 -10.968 1.00 69.38 174 ALA A C 1
ATOM 1473 O O . ALA A 1 174 ? 18.220 13.070 -11.065 1.00 69.38 174 ALA A O 1
ATOM 1474 N N . LYS A 1 175 ? 20.407 12.705 -11.492 1.00 67.69 175 LYS A N 1
ATOM 1475 C CA . LYS A 1 175 ? 20.624 13.945 -12.252 1.00 67.69 175 LYS A CA 1
ATOM 1476 C C . LYS A 1 175 ? 20.041 13.861 -13.664 1.00 67.69 175 LYS A C 1
ATOM 1478 O O . LYS A 1 175 ? 19.516 14.848 -14.165 1.00 67.69 175 LYS A O 1
ATOM 1483 N N . ILE A 1 176 ? 20.092 12.677 -14.278 1.00 68.75 176 ILE A N 1
ATOM 1484 C CA . ILE A 1 176 ? 19.643 12.442 -15.661 1.00 68.75 176 ILE A CA 1
ATOM 1485 C C . ILE A 1 176 ? 18.147 12.099 -15.711 1.00 68.75 176 ILE A C 1
ATOM 1487 O O . ILE A 1 176 ? 17.400 12.585 -16.559 1.00 68.75 176 ILE A O 1
ATOM 1491 N N . CYS A 1 177 ? 17.683 11.259 -14.788 1.00 70.75 177 CYS A N 1
ATOM 1492 C CA . CYS A 1 177 ? 16.335 10.713 -14.780 1.00 70.75 177 CYS A CA 1
ATOM 1493 C C . CYS A 1 177 ? 15.649 10.971 -13.440 1.00 70.75 177 CYS A C 1
ATOM 1495 O O . CYS A 1 177 ? 15.859 10.252 -12.462 1.00 70.75 177 CYS A O 1
ATOM 1497 N N . LYS A 1 178 ? 14.722 11.930 -13.408 1.00 68.06 178 LYS A N 1
ATOM 1498 C CA . LYS A 1 178 ? 13.864 12.127 -12.232 1.00 68.06 178 LYS A CA 1
ATOM 1499 C C . LYS A 1 178 ? 12.945 10.921 -12.003 1.00 68.06 178 LYS A C 1
ATOM 1501 O O . LYS A 1 178 ? 12.517 10.239 -12.941 1.00 68.06 178 LYS A O 1
ATOM 1506 N N . LYS A 1 179 ? 12.590 10.687 -10.738 1.00 69.00 179 LYS A N 1
ATOM 1507 C CA . LYS A 1 179 ? 11.538 9.738 -10.356 1.00 69.00 179 LYS A CA 1
ATOM 1508 C C . LYS A 1 179 ? 10.218 10.165 -11.007 1.00 69.00 179 LYS A C 1
ATOM 1510 O O . LYS A 1 179 ? 9.736 11.270 -10.777 1.00 69.00 179 LYS A O 1
ATOM 1515 N N . LYS A 1 180 ? 9.628 9.276 -11.805 1.00 78.25 180 LYS A N 1
ATOM 1516 C CA . LYS A 1 180 ? 8.272 9.424 -12.356 1.00 78.25 180 LYS A CA 1
ATOM 1517 C C . LYS A 1 180 ? 7.489 8.147 -12.085 1.00 78.25 180 LYS A C 1
ATOM 1519 O O . LYS A 1 180 ? 8.083 7.075 -12.019 1.00 78.25 180 LYS A O 1
ATOM 1524 N N . SER A 1 181 ? 6.175 8.249 -11.950 1.00 83.00 181 SER A N 1
ATOM 1525 C CA . SER A 1 181 ? 5.321 7.063 -11.841 1.00 83.00 181 SER A CA 1
ATOM 1526 C C . SER A 1 181 ? 5.493 6.152 -13.065 1.00 83.00 181 SER A C 1
ATOM 1528 O O . SER A 1 181 ? 5.595 6.644 -14.190 1.00 83.00 181 SER A O 1
ATOM 1530 N N . PHE A 1 182 ? 5.534 4.835 -12.854 1.00 85.81 182 PHE A N 1
ATOM 1531 C CA . PHE A 1 182 ? 5.468 3.837 -13.928 1.00 85.81 182 PHE A CA 1
ATOM 1532 C C . PHE A 1 182 ? 4.050 3.657 -14.480 1.00 85.81 182 PHE A C 1
ATOM 1534 O O . PHE A 1 182 ? 3.870 3.026 -15.524 1.00 85.81 182 PHE A O 1
ATOM 1541 N N . LEU A 1 183 ? 3.042 4.232 -13.819 1.00 86.31 183 LEU A N 1
ATOM 1542 C CA . LEU A 1 183 ? 1.679 4.238 -14.322 1.00 86.31 183 LEU A CA 1
ATOM 1543 C C . LEU A 1 183 ? 1.570 5.200 -15.510 1.00 86.31 183 LEU A C 1
ATOM 1545 O O . LEU A 1 183 ? 1.692 6.416 -15.362 1.00 86.31 183 LEU A O 1
ATOM 1549 N N . ASN A 1 184 ? 1.282 4.652 -16.687 1.00 88.94 184 ASN A N 1
ATOM 1550 C CA . ASN A 1 184 ? 0.836 5.435 -17.835 1.00 88.94 184 ASN A CA 1
ATOM 1551 C C . ASN A 1 184 ? -0.647 5.850 -17.673 1.00 88.94 184 ASN A C 1
ATOM 1553 O O . ASN A 1 184 ? -1.359 5.355 -16.793 1.00 88.94 184 ASN A O 1
ATOM 1557 N N . LYS A 1 185 ? -1.131 6.743 -18.549 1.00 89.25 185 LYS A N 1
ATOM 1558 C CA . LYS A 1 185 ? -2.526 7.233 -18.528 1.00 89.25 185 LYS A CA 1
ATOM 1559 C C . LYS A 1 185 ? -3.554 6.092 -18.578 1.00 89.25 185 LYS A C 1
ATOM 1561 O O . LYS A 1 185 ? -4.559 6.140 -17.876 1.00 89.25 185 LYS A O 1
ATOM 1566 N N . LYS A 1 186 ? -3.278 5.044 -19.361 1.00 90.31 186 LYS A N 1
ATOM 1567 C CA . LYS A 1 186 ? -4.151 3.869 -19.504 1.00 90.31 186 LYS A CA 1
ATOM 1568 C C . LYS A 1 186 ? -4.286 3.098 -18.188 1.00 90.31 186 LYS A C 1
ATOM 1570 O O . LYS A 1 186 ? -5.397 2.829 -17.747 1.00 90.31 186 LYS A O 1
ATOM 1575 N N . ASN A 1 187 ? -3.169 2.781 -17.539 1.00 88.75 187 ASN A N 1
ATOM 1576 C CA . ASN A 1 187 ? -3.151 2.047 -16.276 1.00 88.75 187 ASN A CA 1
ATOM 1577 C C . ASN A 1 187 ? -3.744 2.872 -15.136 1.00 88.75 187 ASN A C 1
ATOM 1579 O O . ASN A 1 187 ? -4.427 2.318 -14.280 1.00 88.75 187 ASN A O 1
ATOM 1583 N N . MET A 1 188 ? -3.527 4.191 -15.146 1.00 90.44 188 MET A N 1
ATOM 1584 C CA . MET A 1 188 ? -4.164 5.089 -14.187 1.00 90.44 188 MET A CA 1
ATOM 1585 C C . MET A 1 188 ? -5.689 5.021 -14.297 1.00 90.44 188 MET A C 1
ATOM 1587 O O . MET A 1 188 ? -6.354 4.848 -13.281 1.00 90.44 188 MET A O 1
ATOM 1591 N N . LYS A 1 189 ? -6.235 5.061 -15.519 1.00 91.81 189 LYS A N 1
ATOM 1592 C CA . LYS A 1 189 ? -7.680 4.938 -15.752 1.00 91.81 189 LYS A CA 1
ATOM 1593 C C . LYS A 1 189 ? -8.236 3.606 -15.237 1.00 91.81 189 LYS A C 1
ATOM 1595 O O . LYS A 1 189 ? -9.236 3.602 -14.532 1.00 91.81 189 LYS A O 1
ATOM 1600 N N . ILE A 1 190 ? -7.535 2.495 -15.483 1.00 90.06 190 ILE A N 1
ATOM 1601 C CA . ILE A 1 190 ? -7.917 1.169 -14.957 1.00 90.06 190 ILE A CA 1
ATOM 1602 C C . ILE A 1 190 ? -7.973 1.175 -13.422 1.00 90.06 190 ILE A C 1
ATOM 1604 O O . ILE A 1 190 ? -8.884 0.609 -12.824 1.00 90.06 190 ILE A O 1
ATOM 1608 N N . ILE A 1 191 ? -6.991 1.797 -12.767 1.00 90.94 191 ILE A N 1
ATOM 1609 C CA . ILE A 1 191 ? -6.921 1.883 -11.302 1.00 90.94 191 ILE A CA 1
ATOM 1610 C C . ILE A 1 191 ? -8.033 2.784 -10.758 1.00 90.94 191 ILE A C 1
ATOM 1612 O O . ILE A 1 191 ? -8.659 2.427 -9.762 1.00 90.94 191 ILE A O 1
ATOM 1616 N N . GLN A 1 192 ? -8.313 3.901 -11.432 1.00 92.94 192 GLN A N 1
ATOM 1617 C CA . GLN A 1 192 ? -9.430 4.787 -11.108 1.00 92.94 192 GLN A CA 1
ATOM 1618 C C . GLN A 1 192 ? -10.764 4.055 -11.176 1.00 92.94 192 GLN A C 1
ATOM 1620 O O . GLN A 1 192 ? -11.461 3.954 -10.169 1.00 92.94 192 GLN A O 1
ATOM 1625 N N . GLU A 1 193 ? -11.076 3.455 -12.321 1.00 93.88 193 GLU A N 1
ATOM 1626 C CA . GLU A 1 193 ? -12.321 2.715 -12.530 1.00 93.88 193 GLU A CA 1
ATOM 1627 C C . GLU A 1 193 ? -12.490 1.567 -11.531 1.00 93.88 193 GLU A C 1
ATOM 1629 O O . GLU A 1 193 ? -13.600 1.302 -11.072 1.00 93.88 193 GLU A O 1
ATOM 1634 N N . ARG A 1 194 ? -11.390 0.907 -11.154 1.00 92.69 194 ARG A N 1
ATOM 1635 C CA . ARG A 1 194 ? -11.418 -0.244 -10.251 1.00 92.69 194 ARG A CA 1
ATOM 1636 C C . ARG A 1 194 ? -11.712 0.113 -8.796 1.00 92.69 194 ARG A C 1
ATOM 1638 O O . ARG A 1 194 ? -12.343 -0.694 -8.118 1.00 92.69 194 ARG A O 1
ATOM 1645 N N . TYR A 1 195 ? -11.203 1.239 -8.296 1.00 95.38 195 TYR A N 1
ATOM 1646 C CA . TYR A 1 195 ? -11.259 1.558 -6.862 1.00 95.38 195 TYR A CA 1
ATOM 1647 C C . TYR A 1 195 ? -12.179 2.726 -6.509 1.00 95.38 195 TYR A C 1
ATOM 1649 O O . TYR A 1 195 ? -12.504 2.853 -5.331 1.00 95.38 195 TYR A O 1
ATOM 1657 N N . LYS A 1 196 ? -12.641 3.525 -7.484 1.00 96.19 196 LYS A N 1
ATOM 1658 C CA . LYS A 1 196 ? -13.487 4.706 -7.237 1.00 96.19 196 LYS A CA 1
ATOM 1659 C C . LYS A 1 196 ? -14.677 4.427 -6.317 1.00 96.19 196 LYS A C 1
ATOM 1661 O O . LYS A 1 196 ? -14.840 5.094 -5.303 1.00 96.19 196 LYS A O 1
ATOM 1666 N N . GLU A 1 197 ? -15.456 3.382 -6.598 1.00 96.50 197 GLU A N 1
ATOM 1667 C CA . GLU A 1 197 ? -16.689 3.102 -5.852 1.00 96.50 197 GLU A CA 1
ATOM 1668 C C . GLU A 1 197 ? -16.399 2.651 -4.420 1.00 96.50 197 GLU A C 1
ATOM 1670 O O . GLU A 1 197 ? -17.106 3.012 -3.483 1.00 96.50 197 GLU A O 1
ATOM 1675 N N . ASP A 1 198 ? -15.337 1.872 -4.221 1.00 95.50 198 ASP A N 1
ATOM 1676 C CA . ASP A 1 198 ? -14.961 1.414 -2.886 1.00 95.50 198 ASP A CA 1
ATOM 1677 C C . ASP A 1 198 ? -14.287 2.528 -2.071 1.00 95.50 198 ASP A C 1
ATOM 1679 O O . ASP A 1 198 ? -14.494 2.603 -0.861 1.00 95.50 198 ASP A O 1
ATOM 1683 N N . ASN A 1 199 ? -13.561 3.442 -2.719 1.00 97.19 199 ASN A N 1
ATOM 1684 C CA . ASN A 1 199 ? -13.031 4.640 -2.072 1.00 97.19 199 ASN A CA 1
ATOM 1685 C C . ASN A 1 199 ? -14.152 5.618 -1.685 1.00 97.19 199 ASN A C 1
ATOM 1687 O O . ASN A 1 199 ? -14.129 6.136 -0.573 1.00 97.19 199 ASN A O 1
ATOM 1691 N N . ARG A 1 200 ? -15.195 5.789 -2.509 1.00 96.75 200 ARG A N 1
ATOM 1692 C CA . ARG A 1 200 ? -16.396 6.557 -2.122 1.00 96.75 200 ARG A CA 1
ATOM 1693 C C . ARG A 1 200 ? -17.072 5.977 -0.886 1.00 96.75 200 ARG A C 1
ATOM 1695 O O . ARG A 1 200 ? -17.428 6.717 0.025 1.00 96.75 200 ARG A O 1
ATOM 1702 N N . LYS A 1 201 ? -17.182 4.648 -0.791 1.00 96.88 201 LYS A N 1
ATOM 1703 C CA . LYS A 1 201 ? -17.697 3.994 0.425 1.00 96.88 201 LYS A CA 1
ATOM 1704 C C . LYS A 1 201 ? -16.814 4.247 1.645 1.00 96.88 201 LYS A C 1
ATOM 1706 O O . LYS A 1 201 ? -17.349 4.366 2.741 1.00 96.88 201 LYS A O 1
ATOM 1711 N N . LEU A 1 202 ? -15.489 4.313 1.484 1.00 95.62 202 LEU A N 1
ATOM 1712 C CA . LEU A 1 202 ? -14.581 4.663 2.583 1.00 95.62 202 LEU A CA 1
ATOM 1713 C C . LEU A 1 202 ? -14.802 6.098 3.068 1.00 95.62 202 LEU A C 1
ATOM 1715 O O . LEU A 1 202 ? -14.843 6.313 4.275 1.00 95.62 202 LEU A O 1
ATOM 1719 N N . ILE A 1 203 ? -14.983 7.047 2.148 1.00 96.00 203 ILE A N 1
ATOM 1720 C CA . ILE A 1 203 ? -15.282 8.447 2.479 1.00 96.00 203 ILE A CA 1
ATOM 1721 C C . ILE A 1 203 ? -16.617 8.524 3.223 1.00 96.00 203 ILE A C 1
ATOM 1723 O O . ILE A 1 203 ? -16.660 8.989 4.355 1.00 96.00 203 ILE A O 1
ATOM 1727 N N . HIS A 1 204 ? -17.690 7.984 2.638 1.00 95.62 204 HIS A N 1
ATOM 1728 C CA . HIS A 1 204 ? -19.026 8.061 3.233 1.00 95.62 204 HIS A CA 1
ATOM 1729 C C . HIS A 1 204 ? -19.143 7.323 4.568 1.00 95.62 204 HIS A C 1
ATOM 1731 O O . HIS A 1 204 ? -19.797 7.819 5.478 1.00 95.62 204 HIS A O 1
ATOM 1737 N N . LYS A 1 205 ? -18.547 6.130 4.694 1.00 94.00 205 LYS A N 1
ATOM 1738 C CA . LYS A 1 205 ? -18.705 5.307 5.900 1.00 94.00 205 LYS A CA 1
ATOM 1739 C C . LYS A 1 205 ? -17.737 5.697 7.018 1.00 94.00 205 LYS A C 1
ATOM 1741 O O . LYS A 1 205 ? -18.089 5.563 8.184 1.00 94.00 205 LYS A O 1
ATOM 1746 N N . TYR A 1 206 ? -16.518 6.115 6.679 1.00 92.56 206 TYR A N 1
ATOM 1747 C CA . TYR A 1 206 ? -15.439 6.305 7.655 1.00 92.56 206 TYR A CA 1
ATOM 1748 C C . TYR A 1 206 ? -14.875 7.729 7.689 1.00 92.56 206 TYR A C 1
ATOM 1750 O O . TYR A 1 206 ? -13.935 7.973 8.438 1.00 92.56 206 TYR A O 1
ATOM 1758 N N . GLY A 1 207 ? -15.407 8.661 6.890 1.00 92.62 207 GLY A N 1
ATOM 1759 C CA . GLY A 1 207 ? -14.998 10.069 6.905 1.00 92.62 207 GLY A CA 1
ATOM 1760 C C . GLY A 1 207 ? -13.546 10.306 6.484 1.00 92.62 207 GLY A C 1
ATOM 1761 O O . GLY A 1 207 ? -12.947 11.303 6.876 1.00 92.62 207 GLY A O 1
ATOM 1762 N N . LEU A 1 208 ? -12.942 9.380 5.729 1.00 92.94 208 LEU A N 1
ATOM 1763 C CA . LEU A 1 208 ? -11.539 9.492 5.327 1.00 92.94 208 LEU A CA 1
ATOM 1764 C C . LEU A 1 208 ? -11.362 10.577 4.258 1.00 92.94 208 LEU A C 1
ATOM 1766 O O . LEU A 1 208 ? -12.064 10.570 3.248 1.00 92.94 208 LEU A O 1
ATOM 1770 N N . LYS A 1 209 ? -10.355 11.440 4.424 1.00 93.56 209 LYS A N 1
ATOM 1771 C CA . LYS A 1 209 ? -10.015 12.554 3.517 1.00 93.56 209 LYS A CA 1
ATOM 1772 C C . LYS A 1 209 ? -9.294 12.105 2.237 1.00 93.56 209 LYS A C 1
ATOM 1774 O O . LYS A 1 209 ? -8.249 12.624 1.861 1.00 93.56 209 LYS A O 1
ATOM 1779 N N . LEU A 1 210 ? -9.819 11.088 1.556 1.00 95.19 210 LEU A N 1
ATOM 1780 C CA . LEU A 1 210 ? -9.146 10.457 0.411 1.00 95.19 210 LEU A CA 1
ATOM 1781 C C . LEU A 1 210 ? -8.938 11.416 -0.780 1.00 95.19 210 LEU A C 1
ATOM 1783 O O . LEU A 1 210 ? -7.944 11.290 -1.502 1.00 95.19 210 LEU A O 1
ATOM 1787 N N . GLU A 1 211 ? -9.841 12.384 -0.962 1.00 93.62 211 GLU A N 1
ATOM 1788 C CA . GLU A 1 211 ? -9.788 13.403 -2.024 1.00 93.62 211 GLU A CA 1
ATOM 1789 C C . GLU A 1 211 ? -8.542 14.288 -1.910 1.00 93.62 211 GLU A C 1
ATOM 1791 O O . GLU A 1 211 ? -7.802 14.448 -2.883 1.00 93.62 211 GLU A O 1
ATOM 1796 N N . GLU A 1 212 ? -8.233 14.761 -0.699 1.00 93.00 212 GLU A N 1
ATOM 1797 C CA . GLU A 1 212 ? -7.068 15.612 -0.403 1.00 93.00 212 GLU A CA 1
ATOM 1798 C C . GLU A 1 212 ? -5.728 14.921 -0.721 1.00 93.00 212 GLU A C 1
ATOM 1800 O O . GLU A 1 212 ? -4.691 15.563 -0.925 1.00 93.00 212 GLU A O 1
ATOM 1805 N N . HIS A 1 213 ? -5.740 13.589 -0.784 1.00 92.38 213 HIS A N 1
ATOM 1806 C CA . HIS A 1 213 ? -4.570 12.754 -1.040 1.00 92.38 213 HIS A CA 1
ATOM 1807 C C . HIS A 1 213 ? -4.582 12.100 -2.433 1.00 92.38 213 HIS A C 1
ATOM 1809 O O . HIS A 1 213 ? -3.774 11.205 -2.714 1.00 92.38 213 HIS A O 1
ATOM 1815 N N . GLY A 1 214 ? -5.475 12.547 -3.323 1.00 92.88 214 GLY A N 1
ATOM 1816 C CA . GLY A 1 214 ? -5.506 12.168 -4.738 1.00 92.88 214 GLY A CA 1
ATOM 1817 C C . GLY A 1 214 ? -5.846 10.701 -4.988 1.00 92.88 214 GLY A C 1
ATOM 1818 O O . GLY A 1 214 ? -5.381 10.118 -5.976 1.00 92.88 214 GLY A O 1
ATOM 1819 N N . TYR A 1 215 ? -6.568 10.063 -4.063 1.00 95.19 215 TYR A N 1
ATOM 1820 C CA . TYR A 1 215 ? -7.022 8.688 -4.246 1.00 95.19 215 TYR A CA 1
ATOM 1821 C C . TYR A 1 215 ? -7.976 8.605 -5.453 1.00 95.19 215 TYR A C 1
ATOM 1823 O O . TYR A 1 215 ? -8.630 9.585 -5.802 1.00 95.19 215 TYR A O 1
ATOM 1831 N N . PRO A 1 216 ? -8.070 7.439 -6.111 1.00 93.38 216 PRO A N 1
ATOM 1832 C CA . PRO A 1 216 ? -9.014 7.239 -7.204 1.00 93.38 216 PRO A CA 1
ATOM 1833 C C . PRO A 1 216 ? -10.469 7.313 -6.715 1.00 93.38 216 PRO A C 1
ATOM 1835 O O . PRO A 1 216 ? -10.859 6.495 -5.882 1.00 93.38 216 PRO A O 1
ATOM 1838 N N . ILE A 1 217 ? -11.246 8.279 -7.218 1.00 91.12 217 ILE A N 1
ATOM 1839 C CA . ILE A 1 217 ? -12.628 8.618 -6.814 1.00 91.12 217 ILE A CA 1
ATOM 1840 C C . ILE A 1 217 ? -13.462 8.939 -8.057 1.00 91.12 217 ILE A C 1
ATOM 1842 O O . ILE A 1 217 ? -12.863 9.304 -9.092 1.00 91.12 217 ILE A O 1
#

Foldseek 3Di:
DPPPPVLVVLVVCVVVPNQAEEAEAEFLQVVLLVVLLVLLLQLAQDASVRCQVDVVSVDDSVVNLVLVSQVSNCVSRNVLRYHYHYPVCCPVPVPVVQVSVCVSVVHHDDDPPVPPDVDDPPDRFFPVLSVVSSVCSQAA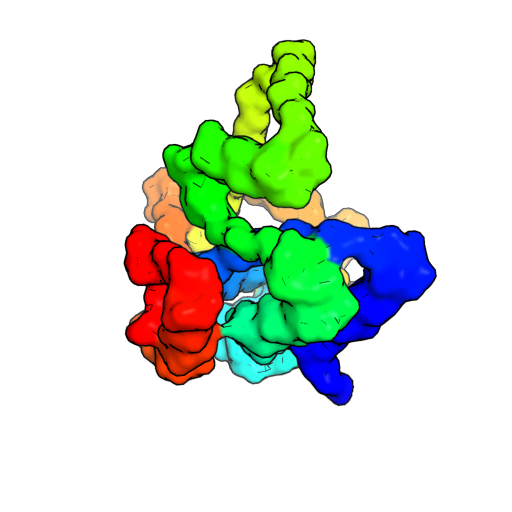AGPVHNDHDHDDPVGHSNVVSCCCVPPVRPPPVCVVTPHDGSDDPVNVVVQLVVHVVSVVVCCVVPVDPVVVNPHRD